Protein 9K7T (pdb70)

Secondary structure (DSSP, 8-state):
-HHHHHHHHHHHHHHT---HHHHHHHHHHHHHHHHHHHHTT-S-HHHHHHHHHHHHHHHHHHHHHTT-HHHHHHHHHHHHHHHHHHT-/-HHHHHHHHHHHHHHT---HHHHHHHHHHHHHHHHHHHHTTSS-HHHHHHHHHHHHHHHHHHHHHTT-HHHHHHHHHHHHHHHHHH-/-HHHHHHHHHHHHHHT---HHHHHHHHHHHHHHHHHHHHTTSS-HHHHHHHHHHHHHHHHHHHHHTT-HHHHHHHHHHHHHHHHHHH-

Radius of gyration: 21.61 Å; Cα contacts (8 Å, |Δi|>4): 346; chains: 3; bounding box: 35×41×69 Å

Nearest PDB structures (foldseek):
  7dgu-assembly1_A  TM=5.561E-01  e=9.919E-01  Escherichia coli 'BL21-Gold(DE3)pLysS AG'
  1hbr-assembly1_B  TM=5.261E-01  e=4.694E+00  Gallus gallus
  3w4u-assembly2_E-2  TM=4.996E-01  e=4.440E+00  Homo sapiens
  3pi8-assembly1_D  TM=5.192E-01  e=5.544E+00  Bos taurus
  7t8n-assembly1_BBB-2  TM=3.611E-01  e=9.659E+00  Escherichia coli K-12

Structure (mmCIF, N/CA/C/O backbone):
data_9K7T
#
_entry.id   9K7T
#
_cell.length_a   67.506
_cell.length_b   67.506
_cell.length_c   72.269
_cell.angle_alpha   90.00
_cell.angle_beta   90.00
_cell.angle_gamma   90.00
#
_symmetry.space_group_name_H-M   'P 4'
#
loop_
_entity.id
_entity.type
_entity.pdbx_description
1 polymer C4-Zn1-HEHE-1
2 non-polymer 'ZINC ION'
3 water water
#
loop_
_atom_site.group_PDB
_atom_site.id
_atom_site.type_symbol
_atom_site.label_atom_id
_atom_site.label_alt_id
_atom_site.label_comp_id
_atom_site.label_asym_id
_atom_site.label_entity_id
_atom_site.label_seq_id
_atom_site.pdbx_PDB_ins_code
_atom_site.Cartn_x
_atom_site.Cartn_y
_atom_site.Cartn_z
_atom_site.occupancy
_atom_site.B_iso_or_equiv
_atom_site.auth_seq_id
_atom_site.auth_comp_id
_atom_site.auth_asym_id
_atom_site.auth_atom_id
_atom_site.pdbx_PDB_model_num
ATOM 1 N N . MET A 1 25 ? 6.733 33.867 0.786 1.00 31.23 6 MET A N 1
ATOM 2 C CA . MET A 1 25 ? 7.805 33.063 0.217 1.00 29.44 6 MET A CA 1
ATOM 3 C C . MET A 1 25 ? 8.306 33.688 -1.075 1.00 27.66 6 MET A C 1
ATOM 4 O O . MET A 1 25 ? 8.114 33.148 -2.162 1.00 25.21 6 MET A O 1
ATOM 9 N N . LYS A 1 26 ? 8.980 34.828 -0.923 1.00 30.71 7 LYS A N 1
ATOM 10 C CA . LYS A 1 26 ? 9.363 35.645 -2.070 1.00 29.95 7 LYS A CA 1
ATOM 11 C C . LYS A 1 26 ? 10.274 34.881 -3.023 1.00 27.82 7 LYS A C 1
ATOM 12 O O . LYS A 1 26 ? 10.156 35.012 -4.247 1.00 28.04 7 LYS A O 1
ATOM 18 N N . ALA A 1 27 ? 11.184 34.070 -2.485 1.00 27.12 8 ALA A N 1
ATOM 19 C CA . ALA A 1 27 ? 12.130 33.376 -3.349 1.00 24.41 8 ALA A CA 1
ATOM 20 C C . ALA A 1 27 ? 11.403 32.419 -4.276 1.00 24.30 8 ALA A C 1
ATOM 21 O O . ALA A 1 27 ? 11.644 32.399 -5.488 1.00 25.74 8 ALA A O 1
ATOM 23 N N . LEU A 1 28 ? 10.508 31.614 -3.722 1.00 23.94 9 LEU A N 1
ATOM 24 C CA . LEU A 1 28 ? 9.854 30.613 -4.542 1.00 20.35 9 LEU A CA 1
ATOM 25 C C . LEU A 1 28 ? 8.905 31.261 -5.521 1.00 20.63 9 LEU A C 1
ATOM 26 O O . LEU A 1 28 ? 8.749 30.773 -6.638 1.00 23.43 9 LEU A O 1
ATOM 31 N N . GLU A 1 29 ? 8.302 32.385 -5.151 1.00 22.67 10 GLU A N 1
ATOM 32 C CA . GLU A 1 29 ? 7.410 33.046 -6.091 1.00 23.48 10 GLU A CA 1
ATOM 33 C C . GLU A 1 29 ? 8.187 33.700 -7.225 1.00 22.75 10 GLU A C 1
ATOM 34 O O . GLU A 1 29 ? 7.724 33.709 -8.371 1.00 21.34 10 GLU A O 1
ATOM 40 N N . LEU A 1 30 ? 9.379 34.233 -6.931 1.00 21.33 11 LEU A N 1
ATOM 41 C CA . LEU A 1 30 ? 10.223 34.780 -7.985 1.00 17.59 11 LEU A CA 1
ATOM 42 C C . LEU A 1 30 ? 10.713 33.682 -8.910 1.00 19.44 11 LEU A C 1
ATOM 43 O O . LEU A 1 30 ? 10.664 33.822 -10.138 1.00 21.86 11 LEU A O 1
ATOM 48 N N . ALA A 1 31 ? 11.215 32.590 -8.338 1.00 16.63 12 ALA A N 1
ATOM 49 C CA . ALA A 1 31 ? 11.572 31.456 -9.169 1.00 16.85 12 ALA A CA 1
ATOM 50 C C . ALA A 1 31 ? 10.377 31.016 -9.993 1.00 23.14 12 ALA A C 1
ATOM 51 O O . ALA A 1 31 ? 10.521 30.667 -11.167 1.00 24.65 12 ALA A O 1
ATOM 53 N N . LYS A 1 32 ? 9.182 31.056 -9.405 1.00 20.68 13 LYS A N 1
ATOM 54 C CA . LYS A 1 32 ? 7.996 30.597 -10.106 1.00 22.20 13 LYS A CA 1
ATOM 55 C C . LYS A 1 32 ? 7.713 31.484 -11.299 1.00 23.68 13 LYS A C 1
ATOM 56 O O . LYS A 1 32 ? 7.512 31.006 -12.421 1.00 22.29 13 LYS A O 1
ATOM 62 N N . GLU A 1 33 ? 7.695 32.788 -11.061 1.00 21.71 14 GLU A N 1
ATOM 63 C CA . GLU A 1 33 ? 7.469 33.745 -12.128 1.00 21.84 14 GLU A CA 1
ATOM 64 C C . GLU A 1 33 ? 8.480 33.556 -13.250 1.00 23.07 14 GLU A C 1
ATOM 65 O O . GLU A 1 33 ? 8.115 33.526 -14.430 1.00 24.08 14 GLU A O 1
ATOM 71 N N . TYR A 1 34 ? 9.750 33.374 -12.900 1.00 22.85 15 TYR A N 1
ATOM 72 C CA . TYR A 1 34 ? 10.772 33.322 -13.933 1.00 18.11 15 TYR A CA 1
ATOM 73 C C . TYR A 1 34 ? 10.736 32.010 -14.684 1.00 21.52 15 TYR A C 1
ATOM 74 O O . TYR A 1 34 ? 10.948 31.987 -15.897 1.00 24.02 15 TYR A O 1
ATOM 83 N N . ILE A 1 35 ? 10.491 30.909 -13.982 1.00 22.28 16 ILE A N 1
ATOM 84 C CA . ILE A 1 35 ? 10.298 29.624 -14.640 1.00 21.12 16 ILE A CA 1
ATOM 85 C C . ILE A 1 35 ? 9.140 29.713 -15.623 1.00 23.56 16 ILE A C 1
ATOM 86 O O . ILE A 1 35 ? 9.223 29.239 -16.765 1.00 23.81 16 ILE A O 1
ATOM 91 N N . GLU A 1 36 ? 8.035 30.318 -15.184 1.00 24.96 17 GLU A N 1
ATOM 92 C CA . GLU A 1 36 ? 6.890 30.491 -16.063 1.00 21.39 17 GLU A CA 1
ATOM 93 C C . GLU A 1 36 ? 7.297 31.249 -17.313 1.00 26.28 17 GLU A C 1
ATOM 94 O O . GLU A 1 36 ? 7.041 30.802 -18.436 1.00 27.86 17 GLU A O 1
ATOM 100 N N . LYS A 1 37 ? 7.945 32.400 -17.136 1.00 24.43 18 LYS A N 1
ATOM 101 C CA . LYS A 1 37 ? 8.357 33.197 -18.285 1.00 20.67 18 LYS A CA 1
ATOM 102 C C . LYS A 1 37 ? 9.222 32.375 -19.228 1.00 22.64 18 LYS A C 1
ATOM 103 O O . LYS A 1 37 ? 8.965 32.302 -20.433 1.00 28.77 18 LYS A O 1
ATOM 109 N N . ILE A 1 38 ? 10.227 31.707 -18.679 1.00 23.06 19 ILE A N 1
ATOM 110 C CA . ILE A 1 38 ? 11.269 31.112 -19.498 1.00 24.15 19 ILE A CA 1
ATOM 111 C C . ILE A 1 38 ? 10.741 29.914 -20.281 1.00 25.58 19 ILE A C 1
ATOM 112 O O . ILE A 1 38 ? 11.161 29.669 -21.418 1.00 28.16 19 ILE A O 1
ATOM 117 N N . LYS A 1 39 ? 9.814 29.150 -19.706 1.00 25.61 20 LYS A N 1
ATOM 118 C CA . LYS A 1 39 ? 9.361 27.957 -20.418 1.00 27.41 20 LYS A CA 1
ATOM 119 C C . LYS A 1 39 ? 8.770 28.301 -21.788 1.00 31.44 20 LYS A C 1
ATOM 120 O O . LYS A 1 39 ? 8.852 27.493 -22.719 1.00 30.33 20 LYS A O 1
ATOM 126 N N . LYS A 1 40 ? 8.226 29.511 -21.945 1.00 32.18 21 LYS A N 1
ATOM 127 C CA . LYS A 1 40 ? 7.554 29.925 -23.174 1.00 33.25 21 LYS A CA 1
ATOM 128 C C . LYS A 1 40 ? 8.507 30.197 -24.341 1.00 35.47 21 LYS A C 1
ATOM 129 O O . LYS A 1 40 ? 8.041 30.351 -25.476 1.00 36.76 21 LYS A O 1
ATOM 131 N N . LEU A 1 41 ? 9.812 30.232 -24.105 1.00 31.66 22 LEU A N 1
ATOM 132 C CA . LEU A 1 41 ? 10.743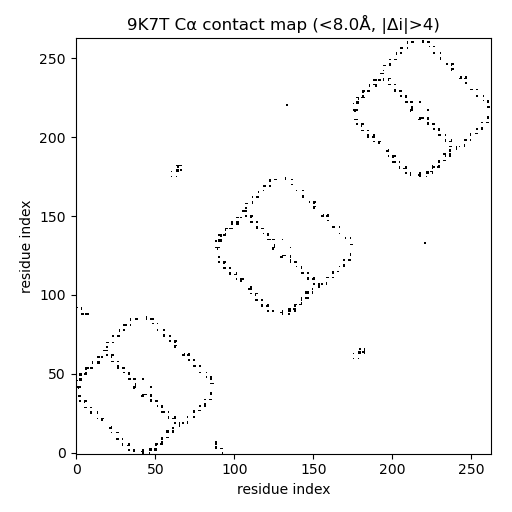 30.809 -25.060 1.00 30.72 22 LEU A CA 1
ATOM 133 C C . LEU A 1 41 ? 11.228 29.800 -26.097 1.00 32.48 22 LEU A C 1
ATOM 134 O O . LEU A 1 41 ? 11.335 28.600 -25.835 1.00 33.48 22 LEU A O 1
ATOM 139 N N . GLU A 1 42 ? 11.504 30.315 -27.296 1.00 27.69 23 GLU A N 1
ATOM 140 C CA . GLU A 1 42 ? 12.179 29.569 -28.345 1.00 26.83 23 GLU A CA 1
ATOM 141 C C . GLU A 1 42 ? 13.423 30.304 -28.818 1.00 28.78 23 GLU A C 1
ATOM 142 O O . GLU A 1 42 ? 13.996 29.935 -29.847 1.00 37.43 23 GLU A O 1
ATOM 148 N N . ASN A 1 43 ? 13.830 31.352 -28.115 1.00 26.97 24 ASN A N 1
ATOM 149 C CA . ASN A 1 43 ? 15.088 32.039 -28.354 1.00 28.50 24 ASN A CA 1
ATOM 150 C C . ASN A 1 43 ? 16.015 31.800 -27.169 1.00 28.06 24 ASN A C 1
ATOM 151 O O . ASN A 1 43 ? 15.576 31.825 -26.017 1.00 27.85 24 ASN A O 1
ATOM 156 N N . ALA A 1 44 ? 17.302 31.592 -27.457 1.00 27.68 25 ALA A N 1
ATOM 157 C CA . ALA A 1 44 ? 18.292 31.228 -26.450 1.00 24.68 25 ALA A CA 1
ATOM 158 C C . ALA A 1 44 ? 18.951 32.437 -25.783 1.00 25.37 25 ALA A C 1
ATOM 159 O O . ALA A 1 44 ? 19.226 32.402 -24.580 1.00 22.42 25 ALA A O 1
ATOM 161 N N . GLU A 1 45 ? 19.230 33.510 -26.523 1.00 29.29 26 G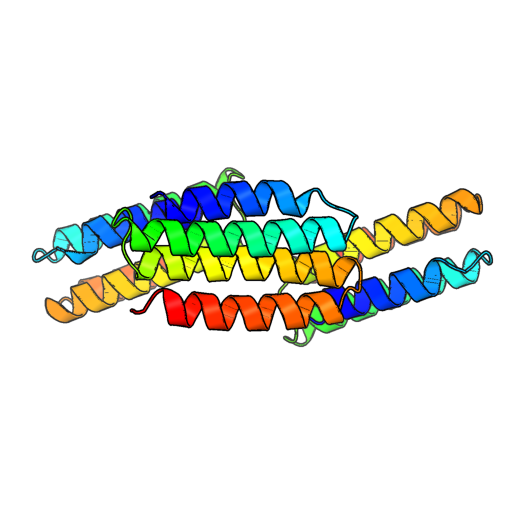LU A N 1
ATOM 162 C CA . GLU A 1 45 ? 19.727 34.718 -25.871 1.00 25.59 26 GLU A CA 1
ATOM 163 C C . GLU A 1 45 ? 18.676 35.280 -24.929 1.00 25.60 26 GLU A C 1
ATOM 164 O O . GLU A 1 45 ? 18.996 35.769 -23.840 1.00 27.59 26 GLU A O 1
ATOM 166 N N . GLU A 1 46 ? 17.407 35.166 -25.313 1.00 26.10 27 GLU A N 1
ATOM 167 C CA . GLU A 1 46 ? 16.309 35.645 -24.482 1.00 26.68 27 GLU A CA 1
ATOM 168 C C . GLU A 1 46 ? 16.199 34.833 -23.188 1.00 26.15 27 GLU A C 1
ATOM 169 O O . GLU A 1 46 ? 16.154 35.394 -22.082 1.00 25.52 27 GLU A O 1
ATOM 175 N N . ALA A 1 47 ? 16.169 33.506 -23.307 1.00 22.83 28 ALA A N 1
ATOM 176 C CA . ALA A 1 47 ? 16.063 32.667 -22.122 1.00 22.21 28 ALA A CA 1
ATOM 177 C C . ALA A 1 47 ? 17.279 32.830 -21.220 1.00 22.59 28 ALA A C 1
ATOM 178 O O . ALA A 1 47 ? 17.153 32.828 -19.990 1.00 21.09 28 ALA A O 1
ATOM 180 N N . PHE A 1 48 ? 18.467 32.979 -21.809 1.00 21.88 29 PHE A N 1
ATOM 181 C CA . PHE A 1 48 ? 19.667 33.174 -21.004 1.00 22.01 29 PHE A CA 1
ATOM 182 C C . PHE A 1 48 ? 19.602 34.490 -20.237 1.00 22.39 29 PHE A C 1
ATOM 183 O O . PHE A 1 48 ? 19.838 34.533 -19.019 1.00 23.32 29 PHE A O 1
ATOM 191 N N . LYS A 1 49 ? 19.318 35.582 -20.949 1.00 22.85 30 LYS A N 1
ATOM 192 C CA . LYS A 1 49 ? 19.105 36.876 -20.319 1.00 23.08 30 LYS A CA 1
ATOM 193 C C . LYS A 1 49 ? 18.155 36.763 -19.128 1.00 22.12 30 LYS A C 1
ATOM 194 O O . LYS A 1 49 ? 18.434 37.276 -18.038 1.00 21.14 30 LYS A O 1
ATOM 200 N N . LEU A 1 50 ? 17.031 36.064 -19.318 1.00 24.24 31 LEU A N 1
ATOM 201 C CA . LEU A 1 50 ? 16.016 35.971 -18.266 1.00 21.94 31 LEU A CA 1
ATOM 202 C C . LEU A 1 50 ? 16.482 35.121 -17.089 1.00 18.71 31 LEU A C 1
ATOM 203 O O . LEU A 1 50 ? 16.191 35.434 -15.931 1.00 18.47 31 LEU A O 1
ATOM 208 N N . ALA A 1 51 ? 17.169 34.024 -17.364 1.00 16.96 32 ALA A N 1
ATOM 209 C CA . ALA A 1 51 ? 17.671 33.197 -16.282 1.00 17.45 32 ALA A CA 1
ATOM 210 C C . ALA A 1 51 ? 18.635 33.983 -15.409 1.00 18.94 32 ALA A C 1
ATOM 211 O O . ALA A 1 51 ? 18.515 33.990 -14.177 1.00 20.91 32 ALA A O 1
ATOM 213 N N . VAL A 1 52 ? 19.601 34.654 -16.033 1.00 17.69 33 VAL A N 1
ATOM 214 C CA . VAL A 1 52 ? 20.579 35.410 -15.258 1.00 16.48 33 VAL A CA 1
ATOM 215 C C . VAL A 1 52 ? 19.893 36.530 -14.496 1.00 19.64 33 VAL A C 1
ATOM 216 O O . VAL A 1 52 ? 20.258 36.845 -13.358 1.00 22.70 33 VAL A O 1
ATOM 220 N N . GLU A 1 53 ? 18.890 37.153 -15.109 1.00 18.12 34 GLU A N 1
ATOM 221 C CA . GLU A 1 53 ? 18.156 38.197 -14.413 1.00 19.08 34 GLU A CA 1
ATOM 222 C C . GLU A 1 53 ? 17.443 37.639 -13.189 1.00 19.03 34 GLU A C 1
ATOM 223 O O . GLU A 1 53 ? 17.492 38.225 -12.104 1.00 21.42 34 GLU A O 1
ATOM 229 N N . GLY A 1 54 ? 16.776 36.502 -13.348 1.00 19.80 35 GLY A N 1
ATOM 230 C CA . GLY A 1 54 ? 16.131 35.871 -12.211 1.00 19.53 35 GLY A CA 1
ATOM 231 C C . GLY A 1 54 ? 17.108 35.538 -11.106 1.00 19.43 35 GLY A C 1
ATOM 232 O O . GLY A 1 54 ? 16.808 35.723 -9.930 1.00 21.04 35 GLY A O 1
ATOM 233 N N . LEU A 1 55 ? 18.301 35.067 -11.468 1.00 21.26 36 LEU A N 1
ATOM 234 C CA . LEU A 1 55 ? 19.305 34.763 -10.454 1.00 17.77 36 LEU A CA 1
ATOM 235 C C . LEU A 1 55 ? 19.784 36.028 -9.754 1.00 18.96 36 LEU A C 1
ATOM 236 O O . LEU A 1 55 ? 19.991 36.033 -8.533 1.00 22.09 36 LEU A O 1
ATOM 241 N N . ASP A 1 56 ? 19.982 37.105 -10.513 1.00 20.50 37 ASP A N 1
ATOM 242 C CA . ASP A 1 56 ? 20.306 38.390 -9.905 1.00 20.88 37 ASP A CA 1
ATOM 243 C C . ASP A 1 56 ? 19.247 38.781 -8.897 1.00 23.73 37 ASP A C 1
ATOM 244 O O . ASP A 1 56 ? 19.561 39.214 -7.785 1.00 27.92 37 ASP A O 1
ATOM 249 N N . LYS A 1 57 ? 17.979 38.646 -9.276 1.00 18.78 38 LYS A N 1
ATOM 250 C CA . LYS A 1 57 ? 16.921 39.108 -8.398 1.00 19.64 38 LYS A CA 1
ATOM 251 C C . LYS A 1 57 ? 16.757 38.177 -7.209 1.00 22.29 38 LYS A C 1
ATOM 252 O O . LYS A 1 57 ? 16.390 38.620 -6.117 1.00 24.41 38 LYS A O 1
ATOM 258 N N . LEU A 1 58 ? 17.076 36.899 -7.379 1.00 22.02 39 LEU A N 1
ATOM 259 C CA . LEU A 1 58 ? 17.084 35.994 -6.238 1.00 22.86 39 LEU A CA 1
ATOM 260 C C . LEU A 1 58 ? 18.139 36.413 -5.220 1.00 24.38 39 LEU A C 1
ATOM 261 O O . LEU A 1 58 ? 17.878 36.433 -4.013 1.00 21.04 39 LEU A O 1
ATOM 266 N N . SER A 1 59 ? 19.332 36.770 -5.692 1.00 27.11 40 SER A N 1
ATOM 267 C CA . SER A 1 59 ? 20.372 37.231 -4.775 1.00 25.67 40 SER A CA 1
ATOM 268 C C . SER A 1 59 ? 20.003 38.571 -4.137 1.00 26.83 40 SER A C 1
ATOM 269 O O . SER A 1 59 ? 20.219 38.788 -2.928 1.00 29.75 40 SER A O 1
ATOM 272 N N . GLU A 1 60 ? 19.444 39.483 -4.939 1.00 28.55 41 GLU A N 1
ATOM 273 C CA . GLU A 1 60 ? 18.988 40.767 -4.421 1.00 27.71 41 GLU A CA 1
ATOM 274 C C . GLU A 1 60 ? 17.959 40.571 -3.311 1.00 30.08 41 GLU A C 1
ATOM 275 O O . GLU A 1 60 ? 17.974 41.295 -2.310 1.00 33.70 41 GLU A O 1
ATOM 281 N N . LEU A 1 61 ? 17.089 39.561 -3.454 1.00 29.34 42 LEU A N 1
ATOM 282 C CA . LEU A 1 61 ? 16.083 39.248 -2.436 1.00 26.91 42 LEU A CA 1
ATOM 283 C C . LEU A 1 61 ? 16.697 39.061 -1.055 1.00 32.71 42 LEU A C 1
ATOM 284 O O . LEU A 1 61 ? 16.207 39.611 -0.062 1.00 37.12 42 LEU A O 1
ATOM 289 N N . VAL A 1 62 ? 17.749 38.250 -0.969 1.00 30.80 43 VAL A N 1
ATOM 290 C CA . VAL A 1 62 ? 18.398 38.005 0.315 1.00 36.46 43 VAL A CA 1
ATOM 291 C C . VAL A 1 62 ? 19.081 39.264 0.822 1.00 36.40 43 VAL A C 1
ATOM 292 O O . VAL A 1 62 ? 18.962 39.616 2.002 1.00 38.72 43 VAL A O 1
ATOM 296 N N . GLN A 1 63 ? 19.823 39.952 -0.051 1.00 36.92 44 GLN A N 1
ATOM 297 C CA . GLN A 1 63 ? 20.626 41.074 0.432 1.00 37.91 44 GLN A CA 1
ATOM 298 C C . GLN A 1 63 ? 19.788 42.090 1.205 1.00 39.78 44 GLN A C 1
ATOM 299 O O . GLN A 1 63 ? 20.246 42.646 2.209 1.00 43.19 44 GLN A O 1
ATOM 305 N N . GLU A 1 64 ? 18.548 42.320 0.776 1.00 39.26 45 GLU A N 1
ATOM 306 C CA . GLU A 1 64 ? 17.653 43.242 1.471 1.00 45.22 45 GLU A CA 1
ATOM 307 C C . GLU A 1 64 ? 17.059 42.651 2.748 1.00 45.52 45 GLU A C 1
ATOM 308 O O . GLU A 1 64 ? 16.382 43.374 3.491 1.00 43.88 45 GLU A O 1
ATOM 314 N N . GLY A 1 65 ? 17.304 41.369 3.020 1.00 42.62 46 GLY A N 1
ATOM 315 C CA . GLY A 1 65 ? 16.815 40.740 4.231 1.00 44.00 46 GLY A CA 1
ATOM 316 C C . GLY A 1 65 ? 15.396 40.228 4.150 1.00 45.54 46 GLY A C 1
ATOM 317 O O . GLY A 1 65 ? 14.726 40.112 5.182 1.00 48.48 46 GLY A O 1
ATOM 318 N N . GLU A 1 66 ? 14.914 39.895 2.953 1.00 40.39 47 GLU A N 1
ATOM 319 C CA . GLU A 1 66 ? 13.499 39.606 2.767 1.00 43.31 47 GLU A CA 1
ATOM 320 C C . GLU A 1 66 ? 13.210 38.137 2.475 1.00 44.05 47 GLU A C 1
ATOM 321 O O . GLU A 1 66 ? 12.099 37.803 2.052 1.00 42.09 47 GLU A O 1
ATOM 327 N N . THR A 1 67 ? 14.175 37.255 2.710 1.00 41.99 48 THR A N 1
ATOM 328 C CA . THR A 1 67 ? 13.934 35.820 2.705 1.00 37.37 48 THR A CA 1
ATOM 329 C C . THR A 1 67 ? 15.206 35.163 3.207 1.00 36.68 48 THR A C 1
ATOM 330 O O . THR A 1 67 ? 16.290 35.744 3.116 1.00 38.26 48 THR A O 1
ATOM 334 N N . GLU A 1 68 ? 15.061 33.960 3.754 1.00 36.34 49 GLU A N 1
ATOM 335 C CA . GLU A 1 68 ? 16.202 33.278 4.338 1.00 36.89 49 GLU A CA 1
ATOM 336 C C . GLU A 1 68 ? 17.043 32.619 3.245 1.00 37.09 49 GLU A C 1
ATOM 337 O O . GLU A 1 68 ? 16.563 32.333 2.148 1.00 38.03 49 GLU A O 1
ATOM 343 N N . LYS A 1 69 ? 18.317 32.374 3.564 1.00 39.08 50 LYS A N 1
ATOM 344 C CA . LYS A 1 69 ? 19.259 31.838 2.583 1.00 32.29 50 LYS A CA 1
ATOM 345 C C . LYS A 1 69 ? 18.743 30.557 1.939 1.00 33.18 50 LYS A C 1
ATOM 346 O O . LYS A 1 69 ? 18.798 30.402 0.714 1.00 37.60 50 LYS A O 1
ATOM 352 N N . GLU A 1 70 ? 18.253 29.616 2.750 1.00 36.05 51 GLU A N 1
ATOM 353 C CA . GLU A 1 70 ? 17.831 28.321 2.221 1.00 34.45 51 GLU A CA 1
ATOM 354 C C . GLU A 1 70 ? 16.781 28.485 1.126 1.00 31.73 51 GLU A C 1
ATOM 355 O O . GLU A 1 70 ? 16.812 27.768 0.112 1.00 30.38 51 GLU A O 1
ATOM 361 N N . GLU A 1 71 ? 15.877 29.461 1.287 1.00 27.74 52 GLU A N 1
ATOM 362 C CA . GLU A 1 71 ? 14.794 29.657 0.325 1.00 31.70 52 GLU A CA 1
ATOM 363 C C . GLU A 1 71 ? 15.334 30.155 -1.013 1.00 30.05 52 GLU A C 1
ATOM 364 O O . GLU A 1 71 ? 14.965 29.649 -2.085 1.00 27.82 52 GLU A O 1
ATOM 370 N N . ALA A 1 72 ? 16.219 31.149 -0.965 1.00 26.86 53 ALA A N 1
ATOM 371 C CA . ALA A 1 72 ? 16.865 31.627 -2.176 1.00 24.75 53 ALA A CA 1
ATOM 372 C C . ALA A 1 72 ? 17.647 30.520 -2.869 1.00 23.61 53 ALA A C 1
ATOM 373 O O . ALA A 1 72 ? 17.646 30.432 -4.101 1.00 27.29 53 ALA A O 1
ATOM 375 N N . LEU A 1 73 ? 18.346 29.681 -2.105 1.00 24.24 54 LEU A N 1
ATOM 376 C CA . LEU A 1 73 ? 19.106 28.615 -2.746 1.00 22.93 54 LEU A CA 1
ATOM 377 C C . LEU A 1 73 ? 18.178 27.662 -3.482 1.00 23.15 54 LEU A C 1
ATOM 378 O O . LEU A 1 73 ? 18.450 27.268 -4.625 1.00 24.85 54 LEU A O 1
ATOM 383 N N . LYS A 1 74 ? 17.063 27.296 -2.851 1.00 23.77 55 LYS A N 1
ATOM 384 C CA . LYS A 1 74 ? 16.082 26.456 -3.528 1.00 22.24 55 LYS A CA 1
ATOM 385 C C . LYS A 1 74 ? 15.625 27.092 -4.837 1.00 23.78 55 LYS A C 1
ATOM 386 O O . LYS A 1 74 ? 15.583 26.433 -5.887 1.00 24.12 55 LYS A O 1
ATOM 392 N N . GLY A 1 75 ? 15.255 28.377 -4.781 1.00 22.18 56 GLY A N 1
ATOM 393 C CA . GLY A 1 75 ? 14.789 29.053 -5.981 1.00 22.70 56 GLY A CA 1
ATOM 394 C C . GLY A 1 75 ? 15.825 29.057 -7.088 1.00 21.25 56 GLY A C 1
ATOM 395 O O . GLY A 1 75 ? 15.505 28.810 -8.255 1.00 20.76 56 GLY A O 1
ATOM 396 N N . VAL A 1 76 ? 17.080 29.342 -6.736 1.00 20.25 57 VAL A N 1
ATOM 397 C CA . VAL A 1 76 ? 18.159 29.316 -7.719 1.00 19.50 57 VAL A CA 1
ATOM 398 C C . VAL A 1 76 ? 18.245 27.950 -8.376 1.00 19.47 57 VAL A C 1
ATOM 399 O O . VAL A 1 76 ? 18.387 27.843 -9.597 1.00 20.93 57 VAL A O 1
ATOM 403 N N . LYS A 1 77 ? 18.156 26.883 -7.584 1.00 20.82 58 LYS A N 1
ATOM 404 C CA . LYS A 1 77 ? 18.316 25.556 -8.167 1.00 21.61 58 LYS A CA 1
ATOM 405 C C . LYS A 1 77 ? 17.171 25.228 -9.112 1.00 21.12 58 LYS A C 1
ATOM 406 O O . LYS A 1 77 ? 17.391 24.674 -10.192 1.00 22.66 58 LYS A O 1
ATOM 412 N N . GLU A 1 78 ? 15.945 25.572 -8.730 1.00 21.20 59 GLU A N 1
ATOM 413 C CA . GLU A 1 78 ? 14.803 25.231 -9.573 1.00 23.57 59 GLU A CA 1
ATOM 414 C C . GLU A 1 78 ? 14.814 26.045 -10.860 1.00 20.66 59 GLU A C 1
ATOM 415 O O . GLU A 1 78 ? 14.622 25.502 -11.962 1.00 23.54 59 GLU A O 1
ATOM 421 N N . LEU A 1 79 ? 15.046 27.351 -10.737 1.00 18.36 60 LEU A N 1
ATOM 422 C CA . LEU A 1 79 ? 15.156 28.197 -11.914 1.00 19.39 60 LEU A CA 1
ATOM 423 C C . LEU A 1 79 ? 16.254 27.695 -12.834 1.00 18.78 60 LEU A C 1
ATOM 424 O O . LEU A 1 79 ? 16.043 27.567 -14.042 1.00 20.47 60 LEU A O 1
ATOM 429 N N . VAL A 1 80 ? 17.429 27.395 -12.281 1.00 17.25 61 VAL A N 1
ATOM 430 C CA . VAL A 1 80 ? 18.549 26.974 -13.112 1.00 16.82 61 VAL A CA 1
ATOM 431 C C . VAL A 1 80 ? 18.220 25.672 -13.824 1.00 20.41 61 VAL A C 1
ATOM 432 O O . VAL A 1 80 ? 18.544 25.495 -15.002 1.00 21.26 61 VAL A O 1
ATOM 436 N N . LYS A 1 81 ? 17.574 24.739 -13.126 1.00 20.61 62 LYS A N 1
ATOM 437 C CA . LYS A 1 81 ? 17.182 23.488 -13.764 1.00 19.37 62 LYS A CA 1
ATOM 438 C C . LYS A 1 81 ? 16.311 23.756 -14.983 1.00 22.29 62 LYS A C 1
ATOM 439 O O . LYS A 1 81 ? 16.571 23.245 -16.083 1.00 24.60 62 LYS A O 1
ATOM 445 N N . ILE A 1 82 ? 15.287 24.589 -14.817 1.00 21.36 63 ILE A N 1
ATOM 446 C CA . ILE A 1 82 ? 14.382 24.847 -15.936 1.00 21.75 63 ILE A CA 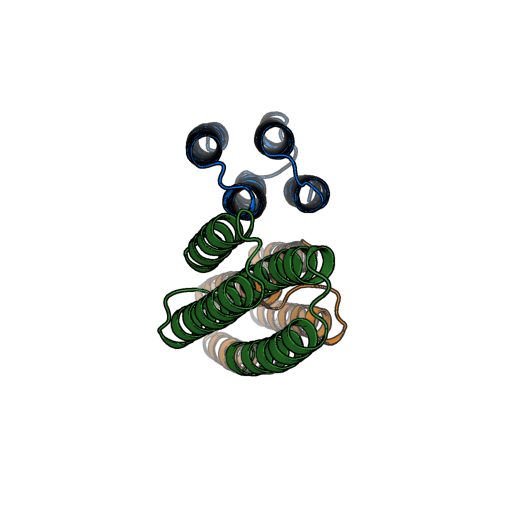1
ATOM 447 C C . ILE A 1 82 ? 15.122 25.538 -17.083 1.00 23.67 63 ILE A C 1
ATOM 448 O O . ILE A 1 82 ? 14.983 25.171 -18.260 1.00 21.76 63 ILE A O 1
ATOM 453 N N . ALA A 1 83 ? 15.918 26.551 -16.749 1.00 22.62 64 ALA A N 1
ATOM 454 C CA . ALA A 1 83 ? 16.612 27.320 -17.767 1.00 18.01 64 ALA A CA 1
ATOM 455 C C . ALA A 1 83 ? 17.560 26.442 -18.553 1.00 20.12 64 ALA A C 1
ATOM 456 O O . ALA A 1 83 ? 17.637 26.539 -19.781 1.00 22.29 64 ALA A O 1
ATOM 458 N N . VAL A 1 84 ? 18.300 25.582 -17.863 1.00 21.81 65 VAL A N 1
ATOM 459 C CA . VAL A 1 84 ? 19.249 24.731 -18.557 1.00 19.98 65 VAL A CA 1
ATOM 460 C C . VAL A 1 84 ? 18.505 23.748 -19.448 1.00 22.54 65 VAL A C 1
ATOM 461 O O . VAL A 1 84 ? 18.944 23.456 -20.565 1.00 22.93 65 VAL A O 1
ATOM 465 N N . GLU A 1 85 ? 17.340 23.266 -18.998 1.00 24.49 66 GLU A N 1
ATOM 466 C CA . GLU A 1 85 ? 16.527 22.397 -19.852 1.00 26.62 66 GLU A CA 1
ATOM 467 C C . GLU A 1 85 ? 16.144 23.097 -21.159 1.00 25.86 66 GLU A C 1
ATOM 468 O O . GLU A 1 85 ? 16.376 22.574 -22.260 1.00 24.27 66 GLU A O 1
ATOM 474 N N . VAL A 1 86 ? 15.563 24.292 -21.049 1.00 24.79 67 VAL A N 1
ATOM 475 C CA . VAL A 1 86 ? 15.188 25.055 -22.240 1.00 23.69 67 VAL A CA 1
ATOM 476 C C . VAL A 1 86 ? 16.393 25.250 -23.153 1.00 25.15 67 VAL A C 1
ATOM 477 O O . VAL A 1 86 ? 16.348 24.933 -24.349 1.00 26.36 67 VAL A O 1
ATOM 481 N N . LEU A 1 87 ? 17.500 25.745 -22.590 1.00 22.16 68 LEU A N 1
ATOM 482 C CA . LEU A 1 87 ? 18.709 25.977 -23.372 1.00 19.79 68 LEU A CA 1
ATOM 483 C C . LEU A 1 87 ? 19.167 24.720 -24.094 1.00 23.49 68 LEU A C 1
ATOM 484 O O . LEU A 1 87 ? 19.639 24.790 -25.235 1.00 27.45 68 LEU A O 1
ATOM 489 N N . LYS A 1 88 ? 19.059 23.564 -23.443 1.00 25.15 69 LYS A N 1
ATOM 490 C CA . LYS A 1 88 ? 19.447 22.327 -24.105 1.00 25.74 69 LYS A CA 1
ATOM 491 C C . LYS A 1 88 ? 18.509 22.007 -25.259 1.00 27.26 69 LYS A C 1
ATOM 492 O O . LYS A 1 88 ? 18.950 21.468 -26.281 1.00 33.60 69 LYS A O 1
ATOM 494 N N . ARG A 1 89 ? 17.225 22.346 -25.131 1.00 27.61 70 ARG A N 1
ATOM 495 C CA . ARG A 1 89 ? 16.329 22.207 -26.277 1.00 31.03 70 ARG A CA 1
ATOM 496 C C . ARG A 1 89 ? 16.855 22.974 -27.485 1.00 31.01 70 ARG A C 1
ATOM 497 O O . ARG A 1 89 ? 16.876 22.454 -28.604 1.00 29.29 70 ARG A O 1
ATOM 505 N N . LEU A 1 90 ? 17.283 24.217 -27.273 1.00 29.89 71 LEU A N 1
ATOM 506 C CA . LEU A 1 90 ? 17.766 25.086 -28.334 1.00 26.30 71 LEU A CA 1
ATOM 507 C C . LEU A 1 90 ? 19.240 24.893 -28.648 1.00 24.88 71 LEU A C 1
ATOM 508 O O . LEU A 1 90 ? 19.769 25.607 -29.503 1.00 29.86 71 LEU A O 1
ATOM 513 N N . GLY A 1 91 ? 19.915 23.960 -27.982 1.00 26.61 72 GLY A N 1
ATOM 514 C CA . GLY A 1 91 ? 21.297 23.651 -28.301 1.00 26.30 72 GLY A CA 1
ATOM 515 C C . GLY A 1 91 ? 22.313 24.692 -27.893 1.00 28.92 72 GLY A C 1
ATOM 516 O O . GLY A 1 91 ? 23.403 24.741 -28.476 1.00 31.78 72 GLY A O 1
ATOM 517 N N . ALA A 1 92 ? 22.001 25.511 -26.886 1.00 24.66 73 ALA A N 1
ATOM 518 C CA . ALA A 1 92 ? 22.820 26.672 -26.530 1.00 25.04 73 ALA A CA 1
ATOM 519 C C . ALA A 1 92 ? 23.815 26.293 -25.436 1.00 24.33 73 ALA A C 1
ATOM 520 O O . ALA A 1 92 ? 23.665 26.649 -24.270 1.00 22.79 73 ALA A O 1
ATOM 522 N N . GLU A 1 93 ? 24.877 25.589 -25.839 1.00 24.62 74 GLU A N 1
ATOM 523 C CA . GLU A 1 93 ? 25.818 25.025 -24.872 1.00 25.71 74 GLU A CA 1
ATOM 524 C C . GLU A 1 93 ? 26.634 26.108 -24.179 1.00 24.49 74 GLU A C 1
ATOM 525 O O . GLU A 1 93 ? 26.818 26.079 -22.952 1.00 24.52 74 GLU A O 1
ATOM 531 N N . GLU A 1 94 ? 27.168 27.048 -24.959 1.00 25.35 75 GLU A N 1
ATOM 532 C CA . GLU A 1 94 ? 27.932 28.154 -24.394 1.00 29.01 75 GLU A CA 1
ATOM 533 C C . GLU A 1 94 ? 27.137 28.849 -23.300 1.00 27.64 75 GLU A C 1
ATOM 534 O O . GLU A 1 94 ? 27.630 29.059 -22.182 1.00 26.61 75 GLU A O 1
ATOM 540 N N . GLU A 1 95 ? 25.880 29.176 -23.603 1.00 23.90 76 GLU A N 1
ATOM 541 C CA . GLU A 1 95 ? 25.028 29.854 -22.636 1.00 24.03 76 GLU A CA 1
ATOM 542 C C . GLU A 1 95 ? 24.796 28.982 -21.413 1.00 22.28 76 GLU A C 1
ATOM 543 O O . GLU A 1 95 ? 24.691 29.483 -20.292 1.00 21.00 76 GLU A O 1
ATOM 549 N N . ILE A 1 96 ? 24.715 27.672 -21.607 1.00 24.20 77 ILE A N 1
ATOM 550 C CA . ILE A 1 96 ? 24.494 26.777 -20.480 1.00 21.51 77 ILE A CA 1
ATOM 551 C C . ILE A 1 96 ? 25.656 26.869 -19.502 1.00 21.09 77 ILE A C 1
ATOM 552 O O . ILE A 1 96 ? 25.465 27.015 -18.288 1.00 22.77 77 ILE A O 1
ATOM 557 N N . PHE A 1 97 ? 26.882 26.789 -20.011 1.00 20.17 78 PHE A N 1
ATOM 558 C CA . PHE A 1 97 ? 28.010 26.909 -19.095 1.00 19.45 78 PHE A CA 1
ATOM 559 C C . PHE A 1 97 ? 28.040 28.286 -18.460 1.00 21.05 78 PHE A C 1
ATOM 560 O O . PHE A 1 97 ? 28.414 28.435 -17.288 1.00 20.47 78 PHE A O 1
ATOM 568 N N . ARG A 1 98 ? 27.630 29.304 -19.213 1.00 21.12 79 ARG A N 1
ATOM 569 C CA . ARG A 1 98 ? 27.682 30.651 -18.665 1.00 20.42 79 ARG A CA 1
ATOM 570 C C . ARG A 1 98 ? 26.688 30.813 -17.526 1.00 19.09 79 ARG A C 1
ATOM 571 O O . ARG A 1 98 ? 27.005 31.414 -16.493 1.00 21.36 79 ARG A O 1
ATOM 579 N N . LEU A 1 99 ? 25.496 30.243 -17.681 1.00 20.52 80 LEU A N 1
ATOM 580 C CA . LEU A 1 99 ? 24.504 30.296 -16.618 1.00 21.04 80 LEU A CA 1
ATOM 581 C C . LEU A 1 99 ? 24.928 29.466 -15.426 1.00 20.05 80 LEU A C 1
ATOM 582 O O . LEU A 1 99 ? 24.637 29.832 -14.291 1.00 19.83 80 LEU A O 1
ATOM 587 N N . ASP A 1 100 ? 25.597 28.344 -15.654 1.00 19.98 81 ASP A N 1
ATOM 588 C CA . ASP A 1 100 ? 26.040 27.554 -14.517 1.00 19.22 81 ASP A CA 1
ATOM 589 C C . ASP A 1 100 ? 27.095 28.305 -13.716 1.00 21.31 81 ASP A C 1
ATOM 590 O O . ASP A 1 100 ? 27.044 28.338 -12.481 1.00 24.24 81 ASP A O 1
ATOM 595 N N . LEU A 1 101 ? 28.056 28.916 -14.405 1.00 20.25 82 LEU A N 1
ATOM 596 C CA . LEU A 1 101 ? 29.050 29.739 -13.726 1.00 19.59 82 LEU A CA 1
ATOM 597 C C . LEU A 1 101 ? 28.393 30.847 -12.931 1.00 19.30 82 LEU A C 1
ATOM 598 O O . LEU A 1 101 ? 28.734 31.082 -11.766 1.00 21.13 82 LEU A O 1
ATOM 603 N N . HIS A 1 102 ? 27.468 31.567 -13.560 1.00 20.08 83 HIS A N 1
ATOM 604 C CA . HIS A 1 102 ? 26.766 32.617 -12.841 1.00 18.81 83 HIS A CA 1
ATOM 605 C C . HIS A 1 102 ? 25.964 32.045 -11.676 1.00 21.52 83 HIS A C 1
ATOM 606 O O . HIS A 1 102 ? 25.839 32.681 -10.630 1.00 21.62 83 HIS A O 1
ATOM 613 N N . ALA A 1 103 ? 25.407 30.848 -11.840 1.00 20.38 84 ALA A N 1
ATOM 614 C CA . ALA A 1 103 ? 24.655 30.232 -10.762 1.00 18.68 84 ALA A CA 1
ATOM 615 C C . ALA A 1 103 ? 25.562 29.945 -9.585 1.00 22.15 84 ALA A C 1
ATOM 616 O O . ALA A 1 103 ? 25.174 30.129 -8.432 1.00 20.69 84 ALA A O 1
ATOM 618 N N . HIS A 1 104 ? 26.791 29.525 -9.864 1.00 20.35 85 HIS A N 1
ATOM 619 C CA . HIS A 1 104 ? 27.723 29.221 -8.789 1.00 19.28 85 HIS A CA 1
ATOM 620 C C . HIS A 1 104 ? 28.196 30.490 -8.102 1.00 21.15 85 HIS A C 1
ATOM 621 O O . HIS A 1 104 ? 28.343 30.517 -6.875 1.00 21.51 85 HIS A O 1
ATOM 628 N N . ILE A 1 105 ? 28.411 31.560 -8.869 1.00 19.89 86 ILE A N 1
ATOM 629 C CA . ILE A 1 105 ? 28.785 32.833 -8.262 1.00 17.87 86 ILE A CA 1
ATOM 630 C C . ILE A 1 105 ? 27.639 33.390 -7.436 1.00 20.31 86 ILE A C 1
ATOM 631 O O . ILE A 1 105 ? 27.846 33.910 -6.339 1.00 22.37 86 ILE A O 1
ATOM 636 N N . ILE A 1 106 ? 26.418 33.298 -7.949 1.00 21.04 87 ILE A N 1
ATOM 637 C CA . ILE A 1 106 ? 25.240 33.732 -7.206 1.00 22.73 87 ILE A CA 1
ATOM 638 C C . ILE A 1 106 ? 25.106 32.924 -5.921 1.00 26.80 87 ILE A C 1
ATOM 639 O O . ILE A 1 106 ? 24.787 33.451 -4.843 1.00 26.37 87 ILE A O 1
ATOM 644 N N . TYR A 1 107 ? 25.356 31.626 -6.022 1.00 24.51 88 TYR A N 1
ATOM 645 C CA . TYR A 1 107 ? 25.272 30.757 -4.869 1.00 24.97 88 TYR A CA 1
ATOM 646 C C . TYR A 1 107 ? 26.265 31.194 -3.807 1.00 27.49 88 TYR A C 1
ATOM 647 O O . TYR A 1 107 ? 25.921 31.322 -2.627 1.00 31.24 88 TYR A O 1
ATOM 656 N N . LEU A 1 108 ? 27.499 31.464 -4.214 1.00 22.44 89 LEU A N 1
ATOM 657 C CA . LEU A 1 108 ? 28.462 31.999 -3.266 1.00 22.06 89 LEU A CA 1
ATOM 658 C C . LEU A 1 108 ? 27.976 33.316 -2.693 1.00 23.84 89 LEU A C 1
ATOM 659 O O . LEU A 1 108 ? 28.107 33.566 -1.492 1.00 31.35 89 LEU A O 1
ATOM 664 N N . GLU A 1 109 ? 27.417 34.172 -3.541 1.00 24.00 90 GLU A N 1
ATOM 665 C CA . GLU A 1 109 ? 26.998 35.498 -3.101 1.00 26.11 90 GLU A CA 1
ATOM 666 C C . GLU A 1 109 ? 25.963 35.411 -1.990 1.00 29.23 90 GLU A C 1
ATOM 667 O O . GLU A 1 109 ? 25.948 36.249 -1.081 1.00 27.48 90 GLU A O 1
ATOM 673 N N . ILE A 1 110 ? 25.108 34.389 -2.031 1.00 33.16 91 ILE A N 1
ATOM 674 C CA . ILE A 1 110 ? 24.023 34.305 -1.056 1.00 32.75 91 ILE A CA 1
ATOM 675 C C . ILE A 1 110 ? 24.537 33.872 0.322 1.00 33.33 91 ILE A C 1
ATOM 676 O O . ILE A 1 110 ? 24.173 34.469 1.343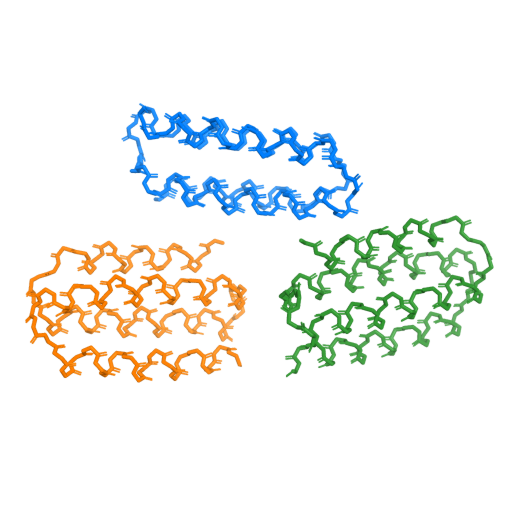 1.00 33.73 91 ILE A O 1
ATOM 681 N N . ARG A 1 111 ? 25.401 32.856 0.381 1.00 29.11 92 ARG A N 1
ATOM 682 C CA . ARG A 1 111 ? 25.943 32.385 1.650 1.00 29.31 92 ARG A CA 1
ATOM 683 C C . ARG A 1 111 ? 26.949 33.350 2.267 1.00 32.15 92 ARG A C 1
ATOM 684 O O . ARG A 1 111 ? 27.982 32.919 2.783 1.00 29.80 92 ARG A O 1
ATOM 692 N N . THR A 1 112 ? 26.627 34.644 2.253 1.00 38.40 93 THR A N 1
ATOM 693 C CA . THR A 1 112 ? 27.488 35.739 2.718 1.00 38.34 93 THR A CA 1
ATOM 694 C C . THR A 1 112 ? 28.839 35.734 1.991 1.00 40.06 93 THR A C 1
ATOM 695 O O . THR A 1 112 ? 29.399 34.707 1.602 1.00 40.05 93 THR A O 1
ATOM 700 N N . MET B 1 25 ? 5.411 25.688 -8.983 1.00 29.46 6 MET B N 1
ATOM 701 C CA . MET B 1 25 ? 6.202 25.745 -7.752 1.00 28.55 6 MET B CA 1
ATOM 702 C C . MET B 1 25 ? 5.294 25.462 -6.547 1.00 29.33 6 MET B C 1
ATOM 703 O O . MET B 1 25 ? 5.721 25.548 -5.398 1.00 28.13 6 MET B O 1
ATOM 708 N N . LYS B 1 26 ? 4.026 25.147 -6.826 1.00 30.55 7 LYS B N 1
ATOM 709 C CA . LYS B 1 26 ? 3.027 25.055 -5.763 1.00 27.53 7 LYS B CA 1
ATOM 710 C C . LYS B 1 26 ? 3.385 23.974 -4.749 1.00 27.92 7 LYS B C 1
ATOM 711 O O . LYS B 1 26 ? 3.162 24.141 -3.540 1.00 29.91 7 LYS B O 1
ATOM 713 N N . ALA B 1 27 ? 3.961 22.868 -5.213 1.00 26.42 8 ALA B N 1
ATOM 714 C CA . ALA B 1 27 ? 4.244 21.769 -4.298 1.00 26.87 8 ALA B CA 1
ATOM 715 C C . ALA B 1 27 ? 5.360 22.124 -3.325 1.00 28.96 8 ALA B C 1
ATOM 716 O O . ALA B 1 27 ? 5.274 21.802 -2.133 1.00 29.55 8 ALA B O 1
ATOM 718 N N . LEU B 1 28 ? 6.423 22.768 -3.816 1.00 29.50 9 LEU B N 1
ATOM 719 C CA . LEU B 1 28 ? 7.528 23.136 -2.940 1.00 23.38 9 LEU B CA 1
ATOM 720 C C . LEU B 1 28 ? 7.082 24.162 -1.922 1.00 24.60 9 LEU B C 1
ATOM 721 O O . LEU B 1 28 ? 7.564 24.171 -0.786 1.00 28.84 9 LEU B O 1
ATOM 726 N N . GLU B 1 29 ? 6.143 25.016 -2.303 1.00 27.07 10 GLU B N 1
ATOM 727 C CA . GLU B 1 29 ? 5.612 25.984 -1.360 1.00 2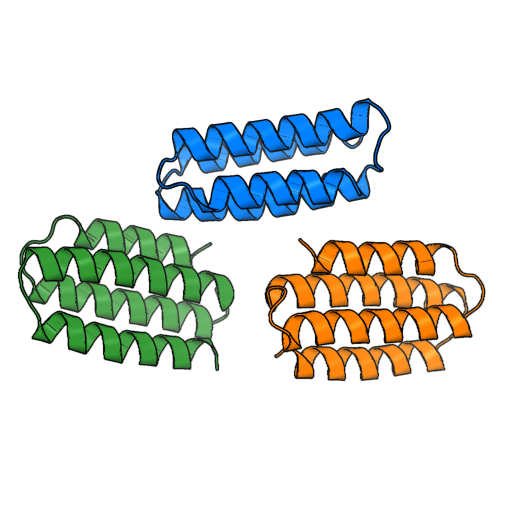5.88 10 GLU B CA 1
ATOM 728 C C . GLU B 1 29 ? 4.834 25.295 -0.250 1.00 26.07 10 GLU B C 1
ATOM 729 O O . GLU B 1 29 ? 5.005 25.625 0.932 1.00 26.44 10 GLU B O 1
ATOM 735 N N . LEU B 1 30 ? 3.990 24.320 -0.604 1.00 26.17 11 LEU B N 1
ATOM 736 C CA . LEU B 1 30 ? 3.257 23.590 0.429 1.00 24.44 11 LEU B CA 1
ATOM 737 C C . LEU B 1 30 ? 4.207 22.845 1.357 1.00 26.27 11 LEU B C 1
ATOM 738 O O . LEU B 1 30 ? 4.039 22.851 2.591 1.00 28.04 11 LEU B O 1
ATOM 743 N N . ALA B 1 31 ? 5.218 22.203 0.783 1.00 23.33 12 ALA B N 1
ATOM 744 C CA . ALA B 1 31 ? 6.174 21.488 1.611 1.00 25.44 12 ALA B CA 1
ATOM 745 C C . ALA B 1 31 ? 6.913 22.441 2.537 1.00 27.30 12 ALA B C 1
ATOM 746 O O . ALA B 1 31 ? 7.171 22.100 3.693 1.00 28.18 12 ALA B O 1
ATOM 748 N N . LYS B 1 32 ? 7.254 23.647 2.063 1.00 26.28 13 LYS B N 1
ATOM 749 C CA . LYS B 1 32 ? 7.991 24.543 2.949 1.00 28.66 13 LYS B CA 1
ATOM 750 C C . LYS B 1 32 ? 7.081 25.107 4.026 1.00 25.46 13 LYS B C 1
ATOM 751 O O . LYS B 1 32 ? 7.527 25.310 5.151 1.00 24.96 13 LYS B O 1
ATOM 757 N N . GLU B 1 33 ? 5.806 25.339 3.720 1.00 24.78 14 GLU B N 1
ATOM 758 C CA . GLU B 1 33 ? 4.867 25.694 4.780 1.00 26.34 14 GLU B CA 1
ATOM 759 C C . GLU B 1 33 ? 4.879 24.648 5.889 1.00 27.34 14 GLU B C 1
ATOM 760 O O . GLU B 1 33 ? 5.037 24.975 7.074 1.00 26.71 14 GLU B O 1
ATOM 766 N N . TYR B 1 34 ? 4.714 23.376 5.519 1.00 27.75 15 TYR B N 1
ATOM 767 C CA . TYR B 1 34 ? 4.646 22.355 6.556 1.00 23.34 15 TYR B CA 1
ATOM 768 C C . TYR B 1 34 ? 5.991 22.139 7.224 1.00 28.51 15 TYR B C 1
ATOM 769 O O . TY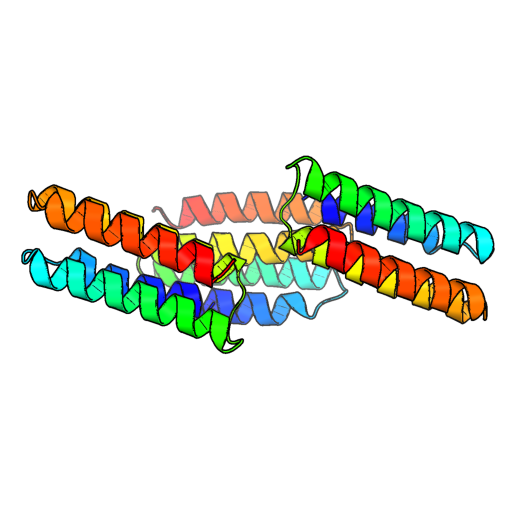R B 1 34 ? 6.036 21.828 8.416 1.00 33.17 15 TYR B O 1
ATOM 778 N N . ILE B 1 35 ? 7.090 22.326 6.493 1.00 26.30 16 ILE B N 1
ATOM 779 C CA . ILE B 1 35 ? 8.417 22.224 7.089 1.00 23.72 16 ILE B CA 1
ATOM 780 C C . ILE B 1 35 ? 8.649 23.356 8.075 1.00 24.99 16 ILE B C 1
ATOM 781 O O . ILE B 1 35 ? 9.225 23.154 9.141 1.00 27.56 16 ILE B O 1
ATOM 786 N N . GLU B 1 36 ? 8.216 24.566 7.735 1.00 25.66 17 GLU B N 1
ATOM 787 C CA . GLU B 1 36 ? 8.340 25.679 8.663 1.00 30.28 17 GLU B CA 1
ATOM 788 C C . GLU B 1 36 ? 7.535 25.410 9.923 1.00 31.74 17 GLU B C 1
ATOM 789 O O . GLU B 1 36 ? 8.045 25.550 11.040 1.00 33.71 17 GLU B O 1
ATOM 795 N N . LYS B 1 37 ? 6.272 25.005 9.757 1.00 30.26 18 LYS B N 1
ATOM 796 C CA . LYS B 1 37 ? 5.455 24.605 10.898 1.00 25.15 18 LYS B CA 1
ATOM 797 C C . LYS B 1 37 ? 6.195 23.585 11.756 1.00 26.89 18 LYS B C 1
ATOM 798 O O . LYS B 1 37 ? 6.465 23.815 12.936 1.00 32.51 18 LYS B O 1
ATOM 804 N N . ILE B 1 38 ? 6.592 22.473 11.144 1.00 27.46 19 ILE B N 1
ATOM 805 C CA . ILE B 1 38 ? 7.155 21.344 11.866 1.00 24.08 19 ILE B CA 1
ATOM 806 C C . ILE B 1 38 ? 8.489 21.690 12.520 1.00 26.18 19 ILE B C 1
ATOM 807 O O . ILE B 1 38 ? 8.807 21.179 13.602 1.00 26.34 19 ILE B O 1
ATOM 812 N N . LYS B 1 39 ? 9.283 22.566 11.904 1.00 28.58 20 LYS B N 1
ATOM 813 C CA . LYS B 1 39 ? 10.669 22.728 12.328 1.00 28.81 20 LYS B CA 1
ATOM 814 C C . LYS B 1 39 ? 10.760 23.136 13.786 1.00 30.59 20 LYS B C 1
ATOM 815 O O . LYS B 1 39 ? 11.679 22.715 14.497 1.00 33.00 20 LYS B O 1
ATOM 821 N N . LYS B 1 40 ? 9.801 23.928 14.252 1.00 27.58 21 LYS B N 1
ATOM 822 C CA . LYS B 1 40 ? 9.826 24.513 15.582 1.00 30.26 21 LYS B CA 1
ATOM 823 C C . LYS B 1 40 ? 8.991 23.726 16.583 1.00 34.16 21 LYS B C 1
ATOM 824 O O . LYS B 1 40 ? 8.366 24.319 17.470 1.00 38.05 21 LYS B O 1
ATOM 830 N N . LEU B 1 41 ? 8.954 22.405 16.471 1.00 32.02 22 LEU B N 1
ATOM 831 C CA . LEU B 1 41 ? 8.022 21.617 17.261 1.00 29.92 22 LEU B CA 1
ATOM 832 C C . LEU B 1 41 ? 8.759 20.822 18.330 1.00 30.11 22 LEU B C 1
ATOM 833 O O . LEU B 1 41 ? 9.809 20.229 18.063 1.00 27.08 22 LEU B O 1
ATOM 838 N N . GLU B 1 42 ? 8.209 20.848 19.546 1.00 30.81 23 GLU B N 1
ATOM 839 C CA . GLU B 1 42 ? 8.644 20.019 20.661 1.00 29.33 23 GLU B CA 1
ATOM 840 C C . GLU B 1 42 ? 7.704 18.871 20.953 1.00 25.91 23 GLU B C 1
ATOM 841 O O . GLU B 1 42 ? 8.129 17.873 21.532 1.00 31.17 23 GLU B O 1
ATOM 847 N N . ASN B 1 43 ? 6.441 19.006 20.579 1.00 21.14 24 ASN B N 1
ATOM 848 C CA . ASN B 1 43 ? 5.458 17.951 20.747 1.00 22.06 24 ASN B CA 1
ATOM 849 C C . ASN B 1 43 ? 5.590 16.953 19.603 1.00 24.53 24 ASN B C 1
ATOM 850 O O . ASN B 1 43 ? 5.592 17.343 18.434 1.00 24.69 24 ASN B O 1
ATOM 855 N N . ALA B 1 44 ? 5.708 15.664 19.926 1.00 24.60 25 ALA B N 1
ATOM 856 C CA . ALA B 1 44 ? 5.892 14.676 18.863 1.00 21.26 25 ALA B CA 1
ATOM 857 C C . ALA B 1 44 ? 4.584 14.366 18.134 1.00 25.42 25 ALA B C 1
ATOM 858 O O . ALA B 1 44 ? 4.567 14.235 16.900 1.00 30.26 25 ALA B O 1
ATOM 860 N N . GLU B 1 45 ? 3.486 14.251 18.880 1.00 24.92 26 GLU B N 1
ATOM 861 C CA . GLU B 1 45 ? 2.195 13.933 18.286 1.00 25.92 26 GLU B CA 1
ATOM 862 C C . GLU B 1 45 ? 1.840 14.915 17.173 1.00 25.12 26 GLU B C 1
ATOM 863 O O . GLU B 1 45 ? 1.402 14.518 16.087 1.00 28.03 26 GLU B O 1
ATOM 869 N N . GLU B 1 46 ? 2.029 16.207 17.418 1.00 23.46 27 GLU B N 1
ATOM 870 C CA . GLU B 1 46 ? 1.538 17.175 16.450 1.00 24.61 27 GLU B CA 1
ATOM 871 C C . GLU B 1 46 ? 2.498 17.358 15.287 1.00 22.08 27 GLU B C 1
ATOM 872 O O . GLU B 1 46 ? 2.061 17.652 14.171 1.00 19.88 27 GLU B O 1
ATOM 878 N N . ALA B 1 47 ? 3.795 17.174 15.513 1.00 21.25 28 ALA B N 1
ATOM 879 C CA . ALA B 1 47 ? 4.714 17.068 14.387 1.00 21.98 28 ALA B CA 1
ATOM 880 C C . ALA B 1 47 ? 4.275 15.952 13.446 1.00 25.39 28 ALA B C 1
ATOM 881 O O . ALA B 1 47 ? 4.170 16.153 12.228 1.00 26.04 28 ALA B O 1
ATOM 883 N N . PHE B 1 48 ? 3.990 14.771 14.003 1.00 21.22 29 PHE B N 1
ATOM 884 C CA . PHE B 1 48 ? 3.552 13.647 13.181 1.00 19.23 29 PHE B CA 1
ATOM 885 C C . PHE B 1 48 ? 2.265 13.975 12.434 1.00 18.83 29 PHE B C 1
ATOM 886 O O . PHE B 1 48 ? 2.133 13.697 11.235 1.00 19.97 29 PHE B O 1
ATOM 894 N N . LYS B 1 49 ? 1.293 14.540 13.135 1.00 18.78 30 LYS B N 1
ATOM 895 C CA . LYS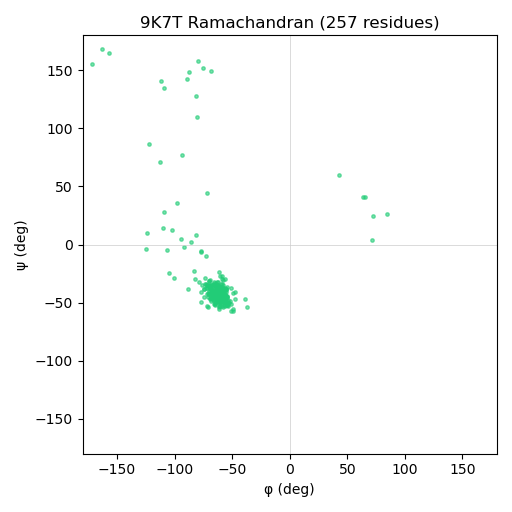 B 1 49 ? 0.032 14.862 12.491 1.00 19.80 30 LYS B CA 1
ATOM 896 C C . LYS B 1 49 ? 0.240 15.840 11.338 1.00 20.79 30 LYS B C 1
ATOM 897 O O . LYS B 1 49 ? -0.317 15.654 10.249 1.00 19.22 30 LYS B O 1
ATOM 903 N N . LEU B 1 50 ? 1.059 16.875 11.556 1.00 18.45 31 LEU B N 1
ATOM 904 C CA . LEU B 1 50 ? 1.335 17.849 10.507 1.00 19.21 31 LEU B CA 1
ATOM 905 C C . LEU B 1 50 ? 2.036 17.207 9.325 1.00 19.59 31 LEU B C 1
ATOM 906 O O . LEU B 1 50 ? 1.754 17.536 8.170 1.00 20.01 31 LEU B O 1
ATOM 911 N N . ALA B 1 51 ? 2.978 16.313 9.589 1.00 17.58 32 ALA B N 1
ATOM 912 C CA . ALA B 1 51 ? 3.679 15.686 8.484 1.00 17.70 32 ALA B CA 1
ATOM 913 C C . ALA B 1 51 ? 2.712 14.866 7.649 1.00 20.44 32 ALA B C 1
ATOM 914 O O . ALA B 1 51 ? 2.702 14.963 6.416 1.00 20.94 32 ALA B O 1
ATOM 916 N N . VAL B 1 52 ? 1.871 14.066 8.311 1.00 20.91 33 VAL B N 1
ATOM 917 C CA . VAL B 1 52 ? 0.926 13.223 7.586 1.00 16.40 33 VAL B CA 1
ATOM 918 C C . VAL B 1 52 ? -0.040 14.086 6.798 1.00 18.05 33 VAL B C 1
ATOM 919 O O . VAL B 1 52 ? -0.431 13.752 5.674 1.00 20.75 33 VAL B O 1
ATOM 923 N N . GLU B 1 53 ? -0.414 15.228 7.357 1.00 16.85 34 GLU B N 1
ATOM 924 C CA . GLU B 1 53 ? -1.369 16.082 6.673 1.00 18.96 34 GLU B CA 1
ATOM 925 C C . GLU B 1 53 ? -0.725 16.775 5.473 1.00 21.40 34 GLU B C 1
ATOM 926 O O . GLU B 1 53 ? -1.354 16.911 4.414 1.00 21.04 34 GLU B O 1
ATOM 932 N N . GLY B 1 54 ? 0.539 17.183 5.608 1.00 18.24 35 GLY B N 1
ATOM 933 C CA . GLY B 1 54 ? 1.264 17.738 4.478 1.00 18.15 35 GLY B CA 1
ATOM 934 C C . GLY B 1 54 ? 1.461 16.740 3.353 1.00 19.64 35 GLY B C 1
ATOM 935 O O . GLY B 1 54 ? 1.295 17.079 2.178 1.00 22.29 35 GLY B O 1
ATOM 936 N N . LEU B 1 55 ? 1.826 15.501 3.693 1.00 20.09 36 LEU B N 1
ATOM 937 C CA . LEU B 1 55 ? 1.868 14.427 2.699 1.00 18.58 36 LEU B CA 1
ATOM 938 C C . LEU B 1 55 ? 0.517 14.250 2.008 1.00 20.37 36 LEU B C 1
ATOM 939 O O . LEU B 1 55 ? 0.445 14.093 0.781 1.00 21.72 36 LEU B O 1
ATOM 944 N N . ASP B 1 56 ? -0.565 14.233 2.789 1.00 21.53 37 ASP B N 1
ATOM 945 C CA . ASP B 1 56 ? -1.903 14.136 2.212 1.00 22.22 37 ASP B CA 1
ATOM 946 C C . ASP B 1 56 ? -2.128 15.225 1.180 1.00 24.43 37 ASP B C 1
ATOM 947 O O . ASP B 1 56 ? -2.643 14.970 0.083 1.00 27.85 37 ASP B O 1
ATOM 952 N N . LYS B 1 57 ? -1.740 16.455 1.519 1.00 26.21 38 LYS B N 1
ATOM 953 C CA . LYS B 1 57 ? -2.020 17.590 0.644 1.00 24.85 38 LYS B CA 1
ATOM 954 C C . LYS B 1 57 ? -1.160 17.556 -0.622 1.00 24.92 38 LYS B C 1
ATOM 955 O O . LYS B 1 57 ? -1.631 17.922 -1.708 1.00 25.58 38 LYS B O 1
ATOM 961 N N . LEU B 1 58 ? 0.089 17.093 -0.516 1.00 22.17 39 LEU B N 1
ATOM 962 C CA . LEU B 1 58 ? 0.914 16.934 -1.714 1.00 23.03 39 LEU B CA 1
ATOM 963 C C . LEU B 1 58 ? 0.325 15.886 -2.659 1.00 25.83 39 LEU B C 1
ATOM 964 O O . LEU B 1 58 ? 0.269 16.086 -3.890 1.00 27.93 39 LEU B O 1
ATOM 969 N N . SER B 1 59 ? -0.141 14.765 -2.104 1.00 25.42 40 SER B N 1
ATOM 970 C CA . SER B 1 59 ? -0.757 13.770 -2.973 1.00 26.45 40 SER B CA 1
ATOM 971 C C . SER B 1 59 ? -2.037 14.306 -3.607 1.00 29.42 40 SER B C 1
ATOM 972 O O . SER B 1 59 ? -2.307 14.038 -4.784 1.00 35.27 40 SER B O 1
ATOM 975 N N . GLU B 1 60 ? -2.845 15.056 -2.851 1.00 29.08 41 GLU B N 1
ATOM 976 C CA . GLU B 1 60 ? -4.054 15.625 -3.442 1.00 30.48 41 GLU B CA 1
ATOM 977 C C . GLU B 1 60 ? -3.705 16.595 -4.570 1.00 29.76 41 GLU B C 1
ATOM 978 O O . GLU B 1 60 ? -4.407 16.654 -5.590 1.00 33.48 41 GLU B O 1
ATOM 984 N N . LEU B 1 61 ? -2.600 17.334 -4.419 1.00 29.78 42 LEU B N 1
ATOM 985 C CA . LEU B 1 61 ? -2.087 18.170 -5.504 1.00 26.73 42 LEU B CA 1
ATOM 986 C C . LEU B 1 61 ? -1.911 17.375 -6.784 1.00 29.71 42 LEU B C 1
ATOM 987 O O . LEU B 1 61 ? -2.352 17.794 -7.861 1.00 33.67 42 LEU B O 1
ATOM 992 N N . VAL B 1 62 ? -1.232 16.235 -6.693 1.00 27.20 43 VAL B N 1
ATOM 993 C CA . VAL B 1 62 ? -1.052 15.451 -7.914 1.00 27.08 43 VAL B CA 1
ATOM 994 C C . VAL B 1 62 ? -2.387 14.889 -8.414 1.00 29.83 43 VAL B C 1
ATOM 995 O O . VAL B 1 62 ? -2.666 14.914 -9.618 1.00 32.42 43 VAL B O 1
ATOM 999 N N . GLN B 1 63 ? -3.235 14.378 -7.515 1.00 30.26 44 GLN B N 1
ATOM 1000 C CA . GLN B 1 63 ? -4.504 13.799 -7.966 1.00 29.02 44 GLN B CA 1
ATOM 1001 C C . GLN B 1 63 ? -5.362 14.799 -8.716 1.00 32.42 44 GLN B C 1
ATOM 1002 O O . GLN B 1 63 ? -6.170 14.407 -9.566 1.00 34.38 44 GLN B O 1
ATOM 1008 N N . GLU B 1 64 ? -5.247 16.080 -8.391 1.00 29.93 45 GLU B N 1
ATOM 1009 C CA . GLU B 1 64 ? -6.114 17.073 -8.997 1.00 32.43 45 GLU B CA 1
ATOM 1010 C C . GLU B 1 64 ? -5.436 17.863 -10.095 1.00 33.16 45 GLU B C 1
ATOM 1011 O O . GLU B 1 64 ? -5.977 18.883 -10.526 1.00 37.60 45 GLU B O 1
ATOM 1017 N N . GLY B 1 65 ? -4.272 17.421 -10.555 1.00 33.26 46 GLY B N 1
ATOM 1018 C CA . GLY B 1 65 ? -3.621 18.056 -11.690 1.00 32.15 46 GLY B CA 1
ATOM 1019 C C . GLY B 1 65 ? -3.206 19.491 -11.458 1.00 34.76 46 GLY B C 1
ATOM 1020 O O . GLY B 1 65 ? -3.368 20.333 -12.350 1.00 34.82 46 GLY B O 1
ATOM 1021 N N . GLU B 1 66 ? -2.679 19.798 -10.274 1.00 35.33 47 GLU B N 1
ATOM 1022 C CA . GLU B 1 66 ? -2.205 21.139 -9.983 1.00 34.94 47 GLU B CA 1
ATOM 1023 C C . GLU B 1 66 ? -0.688 21.224 -9.951 1.00 31.80 47 GLU B C 1
ATOM 1024 O O . GLU B 1 66 ? -0.149 22.325 -9.817 1.00 34.31 47 GLU B O 1
ATOM 1030 N N . THR B 1 67 ? 0.018 20.106 -10.091 1.00 31.59 48 THR B N 1
ATOM 1031 C CA . THR B 1 67 ? 1.473 20.161 -10.116 1.00 32.20 48 THR B CA 1
ATOM 1032 C C . THR B 1 67 ? 2.022 18.864 -10.696 1.00 32.79 48 THR B C 1
ATOM 1033 O O . THR B 1 67 ? 1.300 17.878 -10.868 1.00 32.21 48 THR B O 1
ATOM 1037 N N . GLU B 1 68 ? 3.320 18.886 -10.993 1.00 34.97 49 GLU B N 1
ATOM 1038 C CA . GLU B 1 68 ? 4.005 17.744 -11.587 1.00 38.03 49 GLU B CA 1
ATOM 1039 C C . GLU B 1 68 ? 4.249 16.639 -10.563 1.00 35.46 49 GLU B C 1
ATOM 1040 O O . GLU B 1 68 ? 4.441 16.890 -9.371 1.00 35.67 49 GLU B O 1
ATOM 1046 N N . LYS B 1 69 ? 4.301 15.403 -11.058 1.00 35.39 50 LYS B N 1
ATOM 1047 C CA . LYS B 1 69 ? 4.714 14.288 -10.216 1.00 35.37 50 LYS B CA 1
ATOM 1048 C C . LYS B 1 69 ? 6.137 14.479 -9.688 1.00 36.33 50 LYS B C 1
ATOM 1049 O O . LYS B 1 69 ? 6.431 14.114 -8.544 1.00 38.59 50 LYS B O 1
ATOM 1055 N N . GLU B 1 70 ? 7.034 15.057 -10.493 1.00 37.48 51 GLU B N 1
ATOM 1056 C CA . GLU B 1 70 ? 8.416 15.225 -10.043 1.00 37.04 51 GLU B CA 1
ATOM 1057 C C . GLU B 1 70 ? 8.502 16.244 -8.911 1.00 36.12 51 GLU B C 1
ATOM 1058 O O . GLU B 1 70 ? 9.135 15.986 -7.878 1.00 39.90 51 GLU B O 1
ATOM 1064 N N . GLU B 1 71 ? 7.875 17.412 -9.088 1.00 34.41 52 GLU B N 1
ATOM 1065 C CA . GLU B 1 71 ? 7.903 18.429 -8.039 1.00 36.02 52 GLU B CA 1
ATOM 1066 C C . GLU B 1 71 ? 7.257 17.911 -6.755 1.00 35.21 52 GLU B C 1
ATOM 1067 O O . GLU B 1 71 ? 7.754 18.163 -5.647 1.00 34.57 52 GLU B O 1
ATOM 1073 N N . ALA B 1 72 ? 6.167 17.150 -6.890 1.00 37.50 53 ALA B N 1
ATOM 1074 C CA . ALA B 1 72 ? 5.488 16.587 -5.726 1.00 33.21 53 ALA B CA 1
ATOM 1075 C C . ALA B 1 72 ? 6.371 15.591 -4.985 1.00 32.27 53 ALA B C 1
ATOM 1076 O O . ALA B 1 72 ? 6.438 15.616 -3.751 1.00 35.17 53 ALA B O 1
ATOM 1078 N N . LEU B 1 73 ? 7.019 14.673 -5.712 1.00 30.76 54 LEU B N 1
ATOM 1079 C CA . LEU B 1 73 ? 7.940 13.746 -5.054 1.00 32.20 54 LEU B CA 1
ATOM 1080 C C . LEU B 1 73 ? 9.054 14.500 -4.335 1.00 32.20 54 LEU B C 1
ATOM 1081 O O . LEU B 1 73 ? 9.430 14.146 -3.209 1.00 31.16 54 LEU B O 1
ATOM 1086 N N . LYS B 1 74 ? 9.588 15.548 -4.971 1.00 33.36 55 LYS B N 1
ATOM 1087 C CA . LYS B 1 74 ? 10.620 16.364 -4.335 1.00 33.19 55 LYS B CA 1
ATOM 1088 C C . LYS B 1 74 ? 10.136 16.891 -2.985 1.00 32.48 55 LYS B C 1
ATOM 1089 O O . LYS B 1 74 ? 10.820 16.756 -1.954 1.00 32.06 55 LYS B O 1
ATOM 1095 N N . GLY B 1 75 ? 8.933 17.470 -2.976 1.00 33.41 56 GLY B N 1
ATOM 1096 C CA . GLY B 1 75 ? 8.402 18.037 -1.745 1.00 32.96 56 GLY B CA 1
ATOM 1097 C C . GLY B 1 75 ? 8.161 16.997 -0.667 1.00 29.12 56 GLY B C 1
ATOM 1098 O O . GLY B 1 75 ? 8.468 17.220 0.507 1.00 28.00 56 GLY B O 1
ATOM 1099 N N . VAL B 1 76 ? 7.592 15.855 -1.047 1.00 29.32 57 VAL B N 1
ATOM 1100 C CA . VAL B 1 76 ? 7.351 14.795 -0.076 1.00 22.93 57 VAL B CA 1
ATOM 1101 C C . VAL B 1 76 ? 8.658 14.370 0.566 1.00 26.62 57 VAL B C 1
ATOM 1102 O O . VAL B 1 76 ? 8.732 14.154 1.782 1.00 28.56 57 VAL B O 1
ATOM 1106 N N . LYS B 1 77 ? 9.718 14.272 -0.233 1.00 30.13 58 LYS B N 1
ATOM 1107 C CA . LYS B 1 77 ? 10.982 13.818 0.322 1.00 27.59 58 LYS B CA 1
ATOM 1108 C C . LYS B 1 77 ? 11.555 14.831 1.302 1.00 26.00 58 LYS B C 1
ATOM 1109 O O . LYS B 1 77 ? 12.021 14.449 2.379 1.00 25.85 58 LYS B O 1
ATOM 1115 N N . GLU B 1 78 ? 11.517 16.125 0.975 1.00 24.29 59 GLU B N 1
ATOM 1116 C CA . GLU B 1 78 ? 12.073 17.075 1.940 1.00 25.77 59 GLU B CA 1
ATOM 1117 C C . GLU B 1 78 ? 11.216 17.165 3.197 1.00 26.06 59 GLU B C 1
ATOM 1118 O O . GLU B 1 78 ? 11.748 17.289 4.308 1.00 26.04 59 GLU B O 1
ATOM 1124 N N . LEU B 1 79 ? 9.892 17.104 3.051 1.00 26.50 60 LEU B N 1
ATOM 1125 C CA . LEU B 1 79 ? 9.033 17.170 4.226 1.00 22.15 60 LEU B CA 1
ATOM 1126 C C . LEU B 1 79 ? 9.274 15.982 5.135 1.00 25.28 60 LEU B C 1
ATOM 1127 O O . LEU B 1 79 ? 9.375 16.137 6.357 1.00 27.92 60 LEU B O 1
ATOM 1132 N N . VAL B 1 80 ? 9.366 14.788 4.557 1.00 21.58 61 VAL B N 1
ATOM 1133 C CA . VAL B 1 80 ? 9.665 13.615 5.356 1.00 19.47 61 VAL B CA 1
ATOM 1134 C C . VAL B 1 80 ? 11.030 13.756 6.005 1.00 22.25 61 VAL B C 1
ATOM 1135 O O . VAL B 1 80 ? 11.210 13.396 7.166 1.00 24.37 61 VAL B O 1
ATOM 1139 N N . LYS B 1 81 ? 12.017 14.265 5.270 1.00 24.84 62 LYS B N 1
ATOM 1140 C CA . LYS B 1 81 ? 13.347 14.427 5.848 1.00 22.64 62 LYS B CA 1
ATOM 1141 C C . LYS B 1 81 ? 13.277 15.283 7.093 1.00 23.75 62 LYS B C 1
ATOM 1142 O O . LYS B 1 81 ? 13.793 14.919 8.157 1.00 26.51 62 LYS B O 1
ATOM 1148 N N . ILE B 1 82 ? 12.614 16.425 6.975 1.00 24.39 63 ILE B N 1
ATOM 1149 C CA . ILE B 1 82 ? 12.503 17.341 8.096 1.00 23.02 63 ILE B CA 1
ATOM 1150 C C . ILE B 1 82 ? 11.783 16.669 9.252 1.00 25.57 63 ILE B C 1
ATOM 1151 O O . ILE B 1 82 ? 12.296 16.621 10.377 1.00 28.39 63 ILE B O 1
ATOM 1156 N N . ALA B 1 83 ? 10.589 16.134 8.985 1.00 24.29 64 ALA B N 1
ATOM 1157 C CA . ALA B 1 83 ? 9.804 15.504 10.036 1.00 22.16 64 ALA B CA 1
ATOM 1158 C C . ALA B 1 83 ? 10.567 14.373 10.700 1.00 24.17 64 ALA B C 1
ATOM 1159 O O . ALA B 1 83 ? 10.439 14.169 11.906 1.00 27.97 64 ALA B O 1
ATOM 1161 N N . VAL B 1 84 ? 11.385 13.643 9.953 1.00 24.40 65 VAL B N 1
ATOM 1162 C CA . VAL B 1 84 ? 12.048 12.502 10.561 1.00 23.37 65 VAL B CA 1
ATOM 1163 C C . VAL B 1 84 ? 13.229 12.964 11.398 1.00 25.73 65 VAL B C 1
ATOM 1164 O O . VAL B 1 84 ? 13.514 12.388 12.451 1.00 26.93 65 VAL B O 1
ATOM 1168 N N . GLU B 1 85 ? 13.892 14.045 10.998 1.00 26.39 66 GLU B N 1
ATOM 1169 C CA . GLU B 1 85 ? 14.879 14.642 11.890 1.00 28.19 66 GLU B CA 1
ATOM 1170 C C . GLU B 1 85 ? 14.220 15.104 13.188 1.00 28.98 66 GLU B C 1
ATOM 1171 O O . GLU B 1 85 ? 14.687 14.790 14.295 1.00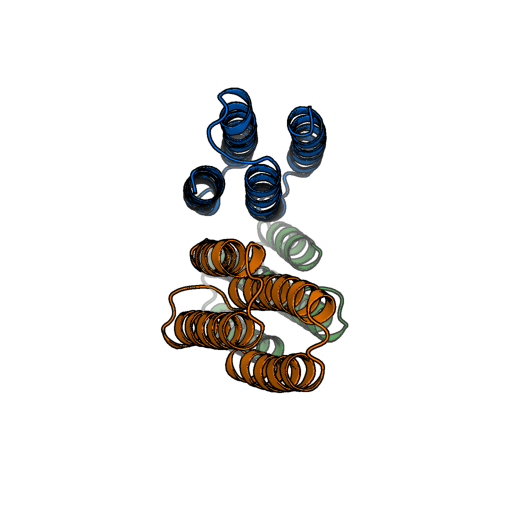 34.15 66 GLU B O 1
ATOM 1177 N N . VAL B 1 86 ? 13.106 15.827 13.068 1.00 26.04 67 VAL B N 1
ATOM 1178 C CA . VAL B 1 86 ? 12.438 16.374 14.247 1.00 26.40 67 VAL B CA 1
ATOM 1179 C C . VAL B 1 86 ? 12.033 15.253 15.189 1.00 27.24 67 VAL B C 1
ATOM 1180 O O . VAL B 1 86 ? 12.317 15.295 16.390 1.00 29.82 67 VAL B O 1
ATOM 1184 N N . LEU B 1 87 ? 11.366 14.229 14.654 1.00 25.98 68 LEU B N 1
ATOM 1185 C CA . LEU B 1 87 ? 10.938 13.115 15.488 1.00 22.95 68 LEU B CA 1
ATOM 1186 C C . LEU B 1 87 ? 12.127 12.379 16.077 1.00 27.12 68 LEU B C 1
ATOM 1187 O O . LEU B 1 87 ? 12.034 11.858 17.194 1.00 31.30 68 LEU B O 1
ATOM 1192 N N . LYS B 1 88 ? 13.252 12.323 15.361 1.00 26.54 69 LYS B N 1
ATOM 1193 C CA . LYS B 1 88 ? 14.462 11.811 15.986 1.00 30.42 69 LYS B CA 1
ATOM 1194 C C . LYS B 1 88 ? 14.751 12.574 17.272 1.00 31.28 69 LYS B C 1
ATOM 1195 O O . LYS B 1 88 ? 14.921 11.975 18.340 1.00 33.25 69 LYS B O 1
ATOM 1201 N N . ARG B 1 89 ? 14.756 13.907 17.195 1.00 31.04 70 ARG B N 1
ATOM 1202 C CA . ARG B 1 89 ? 15.040 14.707 18.387 1.00 30.54 70 ARG B CA 1
ATOM 1203 C C . ARG B 1 89 ? 14.188 14.298 19.578 1.00 27.30 70 ARG B C 1
ATOM 1204 O O . ARG B 1 89 ? 14.653 14.315 20.722 1.00 31.83 70 ARG B O 1
ATOM 1212 N N . LEU B 1 90 ? 12.935 13.951 19.338 1.00 22.10 71 LEU B N 1
ATOM 1213 C CA . LEU B 1 90 ? 11.993 13.707 20.413 1.00 25.07 71 LEU B CA 1
ATOM 1214 C C . LEU B 1 90 ? 11.902 12.238 20.802 1.00 26.11 71 LEU B C 1
ATOM 1215 O O . LEU B 1 90 ? 11.072 11.879 21.642 1.00 24.75 71 LEU B O 1
ATOM 1220 N N . GLY B 1 91 ? 12.731 11.386 20.212 1.00 27.36 72 GLY B N 1
ATOM 1221 C CA . GLY B 1 91 ? 12.732 9.974 20.567 1.00 30.92 72 GLY B CA 1
ATOM 1222 C C . GLY B 1 91 ? 11.461 9.227 20.225 1.00 32.82 72 GLY B C 1
ATOM 1223 O O . GLY B 1 91 ? 11.022 8.371 21.007 1.00 34.56 72 GLY B O 1
ATOM 1224 N N . ALA B 1 92 ? 10.880 9.500 19.058 1.00 32.27 73 ALA B N 1
ATOM 1225 C CA . ALA B 1 92 ? 9.539 9.035 18.701 1.00 29.25 73 ALA B CA 1
ATOM 1226 C C . ALA B 1 92 ? 9.602 8.014 17.563 1.00 31.13 73 ALA B C 1
ATOM 1227 O O . ALA B 1 92 ? 9.177 8.277 16.431 1.00 25.91 73 ALA B O 1
ATOM 1229 N N . GLU B 1 93 ? 10.100 6.816 17.890 1.00 27.04 74 GLU B N 1
ATOM 1230 C CA . GLU B 1 93 ? 10.293 5.766 16.893 1.00 26.62 74 GLU B CA 1
ATOM 1231 C C . GLU B 1 93 ? 8.979 5.350 16.256 1.00 27.64 74 GLU B C 1
ATOM 1232 O O . GLU B 1 93 ? 8.854 5.298 15.025 1.00 27.96 74 GLU B O 1
ATOM 1238 N N . GLU B 1 94 ? 8.024 4.949 17.095 1.00 27.00 75 GLU B N 1
ATOM 1239 C CA . GLU B 1 94 ? 6.676 4.630 16.652 1.00 25.07 75 GLU B CA 1
ATOM 1240 C C . GLU B 1 94 ? 6.248 5.580 15.549 1.00 25.72 75 GLU B C 1
ATOM 1241 O O . GLU B 1 94 ? 5.908 5.161 14.437 1.00 27.78 75 GLU B O 1
ATOM 1247 N N . GLU B 1 95 ? 6.351 6.880 15.834 1.00 25.58 76 GLU B N 1
ATOM 1248 C CA . GLU B 1 95 ? 5.900 7.906 14.905 1.00 23.71 76 GLU B CA 1
ATOM 1249 C C . GLU B 1 95 ? 6.732 7.914 13.631 1.00 23.30 76 GLU B C 1
ATOM 1250 O O . GLU B 1 95 ? 6.186 8.057 12.533 1.00 21.94 76 GLU B O 1
ATOM 1256 N N . ILE B 1 96 ? 8.053 7.781 13.756 1.00 25.53 77 ILE B N 1
ATOM 1257 C CA . ILE B 1 96 ? 8.913 7.781 12.575 1.00 25.14 77 ILE B CA 1
ATOM 1258 C C . ILE B 1 96 ? 8.498 6.673 11.623 1.00 24.72 77 ILE B C 1
ATOM 1259 O O . ILE B 1 96 ? 8.240 6.910 10.438 1.00 22.94 77 ILE B O 1
ATOM 1264 N N . PHE B 1 97 ? 8.425 5.446 12.129 1.00 22.25 78 PHE B N 1
ATOM 1265 C CA . PHE B 1 97 ? 8.065 4.338 11.262 1.00 21.15 78 PHE B CA 1
ATOM 1266 C C . PHE B 1 97 ? 6.686 4.533 10.660 1.00 20.48 78 PHE B C 1
ATOM 1267 O O . PHE B 1 97 ? 6.462 4.207 9.493 1.00 23.50 78 PHE B O 1
ATOM 1275 N N . ARG B 1 98 ? 5.736 5.032 11.444 1.00 23.05 79 ARG B N 1
ATOM 1276 C CA . ARG B 1 98 ? 4.399 5.241 10.901 1.00 21.28 79 ARG B CA 1
ATOM 1277 C C . ARG B 1 98 ? 4.427 6.249 9.768 1.00 19.54 79 ARG B C 1
ATOM 1278 O O . ARG B 1 98 ? 3.826 6.033 8.710 1.00 22.81 79 ARG B O 1
ATOM 1286 N N . LEU B 1 99 ? 5.118 7.363 9.974 1.00 18.64 80 LEU B N 1
ATOM 1287 C CA . LEU B 1 99 ? 5.264 8.336 8.903 1.00 22.33 80 LEU B CA 1
ATOM 1288 C C . LEU B 1 99 ? 5.929 7.709 7.699 1.00 21.38 80 LEU B C 1
ATOM 1289 O O . LEU B 1 99 ? 5.595 8.029 6.565 1.00 22.24 80 LEU B O 1
ATOM 1294 N N . ASP B 1 100 ? 6.877 6.817 7.936 1.00 22.56 81 ASP B N 1
ATOM 1295 C CA . ASP B 1 100 ? 7.611 6.180 6.858 1.00 21.06 81 ASP B CA 1
ATOM 1296 C C . ASP B 1 100 ? 6.693 5.297 6.021 1.00 23.01 81 ASP B C 1
ATOM 1297 O O . ASP B 1 100 ? 6.695 5.353 4.785 1.00 27.64 81 ASP B O 1
ATOM 1302 N N . LEU B 1 101 ? 5.907 4.467 6.688 1.00 20.18 82 LEU B N 1
ATOM 1303 C CA . LEU B 1 101 ? 4.911 3.654 6.005 1.00 20.11 82 LEU B CA 1
ATOM 1304 C C . LEU B 1 101 ? 3.955 4.530 5.215 1.00 23.85 82 LEU B C 1
ATOM 1305 O O . LEU B 1 101 ? 3.619 4.244 4.055 1.00 24.94 82 LEU B O 1
ATOM 1310 N N . HIS B 1 102 ? 3.495 5.603 5.846 1.00 19.61 83 HIS B N 1
ATOM 1311 C CA . HIS B 1 102 ? 2.569 6.506 5.196 1.00 19.61 83 HIS B CA 1
ATOM 1312 C C . HIS B 1 102 ? 3.218 7.174 3.993 1.00 23.60 83 HIS B C 1
ATOM 1313 O O . HIS B 1 102 ? 2.587 7.347 2.943 1.00 24.24 83 HIS B O 1
ATOM 1320 N N . ALA B 1 103 ? 4.482 7.555 4.128 1.00 20.85 84 ALA B N 1
ATOM 1321 C CA . ALA B 1 103 ? 5.186 8.195 3.034 1.00 21.24 84 ALA B CA 1
ATOM 1322 C C . ALA B 1 103 ? 5.292 7.250 1.857 1.00 25.30 84 ALA B C 1
ATOM 1323 O O . ALA B 1 103 ? 5.121 7.658 0.708 1.00 25.41 84 ALA B O 1
ATOM 1325 N N . HIS B 1 104 ? 5.585 5.981 2.124 1.00 26.33 85 HIS B N 1
ATOM 1326 C CA . HIS B 1 104 ? 5.665 5.032 1.025 1.00 25.10 85 HIS B CA 1
ATOM 1327 C C . HIS B 1 104 ? 4.325 4.897 0.334 1.00 24.27 85 HIS B C 1
ATOM 1328 O O . HIS B 1 104 ? 4.248 4.892 -0.904 1.00 28.15 85 HIS B O 1
ATOM 1335 N N . ILE B 1 105 ? 3.255 4.786 1.114 1.00 22.92 86 ILE B N 1
ATOM 1336 C CA . ILE B 1 105 ? 1.932 4.743 0.508 1.00 22.78 86 ILE B CA 1
ATOM 1337 C C . ILE B 1 105 ? 1.714 5.966 -0.375 1.00 25.26 86 ILE B C 1
ATOM 1338 O O . ILE B 1 105 ? 1.186 5.862 -1.488 1.00 25.50 86 ILE B O 1
ATOM 1343 N N . ILE B 1 106 ? 2.153 7.136 0.091 1.00 26.53 87 ILE B N 1
ATOM 1344 C CA . ILE B 1 106 ? 1.931 8.369 -0.657 1.00 23.20 87 ILE B CA 1
ATOM 1345 C C . ILE B 1 106 ? 2.731 8.365 -1.960 1.00 28.17 87 ILE B C 1
ATOM 1346 O O . ILE B 1 106 ? 2.214 8.747 -3.022 1.00 30.17 87 ILE B O 1
ATOM 1351 N N . TYR B 1 107 ? 3.999 7.937 -1.898 1.00 25.35 88 TYR B N 1
ATOM 1352 C CA . TYR B 1 107 ? 4.812 7.756 -3.099 1.00 25.38 88 TYR B CA 1
ATOM 1353 C C . TYR B 1 107 ? 4.053 6.942 -4.131 1.00 26.48 88 TYR B C 1
ATOM 1354 O O . TYR B 1 107 ? 3.879 7.366 -5.280 1.00 28.12 88 TYR B O 1
ATOM 1363 N N . LEU B 1 108 ? 3.605 5.753 -3.727 1.00 25.20 89 LEU B N 1
ATOM 1364 C CA . LEU B 1 108 ? 2.802 4.924 -4.618 1.00 24.31 89 LEU B CA 1
ATOM 1365 C C . LEU B 1 108 ? 1.672 5.734 -5.225 1.00 25.83 89 LEU B C 1
ATOM 1366 O O . LEU B 1 108 ? 1.558 5.863 -6.450 1.00 28.25 89 LEU B O 1
ATOM 1371 N N . GLU B 1 109 ? 0.842 6.310 -4.360 1.00 23.75 90 GLU B N 1
ATOM 1372 C CA . GLU B 1 109 ? -0.326 7.046 -4.814 1.00 27.60 90 GLU B CA 1
ATOM 1373 C C . GLU B 1 109 ? 0.023 8.006 -5.934 1.00 29.32 90 GLU B C 1
ATOM 1374 O O . GLU B 1 109 ? -0.721 8.134 -6.913 1.00 33.42 90 GLU B O 1
ATOM 1380 N N . ILE B 1 110 ? 1.163 8.680 -5.815 1.00 28.67 91 ILE B N 1
ATOM 1381 C CA . ILE B 1 110 ? 1.576 9.607 -6.862 1.00 33.31 91 ILE B CA 1
ATOM 1382 C C . ILE B 1 110 ? 2.007 8.843 -8.108 1.00 31.86 91 ILE B C 1
ATOM 1383 O O . ILE B 1 110 ? 1.494 9.081 -9.209 1.00 33.85 91 ILE B O 1
ATOM 1388 N N . ARG B 1 111 ? 2.933 7.902 -7.947 1.00 30.51 92 ARG B N 1
ATOM 1389 C CA . ARG B 1 111 ? 3.335 6.985 -9.008 1.00 30.15 92 ARG B CA 1
ATOM 1390 C C . ARG B 1 111 ? 2.204 6.053 -9.438 1.00 30.68 92 ARG B C 1
ATOM 1391 O O . ARG B 1 111 ? 1.093 6.497 -9.739 1.00 29.51 92 ARG B O 1
ATOM 1399 N N . MET C 1 25 ? 21.503 15.621 -18.747 1.00 40.98 6 MET C N 1
ATOM 1400 C CA . MET C 1 25 ? 20.253 15.913 -19.441 1.00 36.86 6 MET C CA 1
ATOM 1401 C C . MET C 1 25 ? 20.275 15.269 -20.812 1.00 31.55 6 MET C C 1
ATOM 1402 O O . MET C 1 25 ? 20.114 15.917 -21.843 1.00 27.62 6 MET C O 1
ATOM 1407 N N . LYS C 1 26 ? 20.475 13.957 -20.787 1.00 31.84 7 LYS C N 1
ATOM 1408 C CA . LYS C 1 26 ? 20.736 13.225 -22.013 1.00 33.65 7 LYS C CA 1
ATOM 1409 C C . LYS C 1 26 ? 19.511 13.152 -22.909 1.00 29.96 7 LYS C C 1
ATOM 1410 O O . LYS C 1 26 ? 19.657 13.100 -24.131 1.00 34.15 7 LYS C O 1
ATOM 1416 N N . ALA C 1 27 ? 18.307 13.143 -22.338 1.00 26.30 8 ALA C N 1
ATOM 1417 C CA . ALA C 1 27 ? 17.113 13.031 -23.169 1.00 27.24 8 ALA C CA 1
ATOM 1418 C C . ALA C 1 27 ? 16.997 14.219 -24.112 1.00 28.58 8 ALA C C 1
ATOM 1419 O O . ALA C 1 27 ? 16.744 14.057 -25.309 1.00 29.52 8 ALA C O 1
ATOM 1421 N N . LEU C 1 28 ? 17.208 15.425 -23.590 1.00 30.63 9 LEU C N 1
ATOM 1422 C CA . LEU C 1 28 ? 17.138 16.621 -24.420 1.00 29.82 9 LEU C CA 1
ATOM 1423 C C . LEU C 1 28 ? 18.331 16.732 -25.351 1.00 27.56 9 LEU C C 1
ATOM 1424 O O . LEU C 1 28 ? 18.198 17.244 -26.463 1.00 28.75 9 LEU C O 1
ATOM 1429 N N . GLU C 1 29 ? 19.500 16.281 -24.913 1.00 26.36 10 GLU C N 1
ATOM 1430 C CA . GLU C 1 29 ? 20.631 16.216 -25.823 1.00 29.87 10 GLU C CA 1
ATOM 1431 C C . GLU C 1 29 ? 20.279 15.378 -27.032 1.00 26.00 10 GLU C C 1
ATOM 1432 O O . GLU C 1 29 ? 20.443 15.808 -28.172 1.00 27.89 10 GLU C O 1
ATOM 1438 N N . LEU C 1 30 ? 19.794 14.170 -26.791 1.00 22.50 11 LEU C N 1
ATOM 1439 C CA . LEU C 1 30 ? 19.419 13.287 -27.878 1.00 24.39 11 LEU C CA 1
ATOM 1440 C C . LEU C 1 30 ? 18.329 13.909 -28.731 1.00 25.65 11 LEU C C 1
ATOM 1441 O O . LEU C 1 30 ? 18.432 13.942 -29.962 1.00 28.25 11 LEU C O 1
ATOM 1446 N N . ALA C 1 31 ? 17.271 14.406 -28.092 1.00 22.12 12 ALA C N 1
ATOM 1447 C CA . ALA C 1 31 ? 16.156 14.970 -28.837 1.00 22.76 12 ALA C CA 1
ATOM 1448 C C . ALA C 1 31 ? 16.600 16.130 -29.715 1.00 25.49 12 ALA C C 1
ATOM 1449 O O . ALA C 1 31 ? 16.175 16.229 -30.864 1.00 26.43 12 ALA C O 1
ATOM 1451 N N . LYS C 1 32 ? 17.463 17.015 -29.210 1.00 25.99 13 LYS C N 1
ATOM 1452 C CA . LYS C 1 32 ? 17.870 18.160 -30.015 1.00 25.64 13 LYS C CA 1
ATOM 1453 C C . LYS C 1 32 ? 18.879 17.761 -31.078 1.00 24.93 13 LYS C C 1
ATOM 1454 O O . LYS C 1 32 ? 18.848 18.291 -32.191 1.00 23.59 13 LYS C O 1
ATOM 1460 N N . GLU C 1 33 ? 19.755 16.816 -30.771 1.00 22.07 14 GLU C N 1
ATOM 1461 C CA . GLU C 1 33 ? 20.630 16.291 -31.799 1.00 23.68 14 GLU C CA 1
ATOM 1462 C C . GLU C 1 33 ? 19.818 15.701 -32.945 1.00 28.38 14 GLU C C 1
ATOM 1463 O O . GLU C 1 33 ? 20.130 15.923 -34.119 1.00 28.91 14 GLU C O 1
ATOM 1469 N N . TYR C 1 34 ? 18.741 14.986 -32.628 1.00 25.17 15 TYR C N 1
ATOM 1470 C CA . TYR C 1 34 ? 17.932 14.407 -33.695 1.00 25.82 15 TYR C CA 1
ATOM 1471 C C . TYR C 1 34 ? 17.098 15.465 -34.400 1.00 29.23 15 TYR C C 1
ATOM 1472 O O . TYR C 1 34 ? 16.925 15.415 -35.625 1.00 29.36 15 TYR C O 1
ATOM 1481 N N . ILE C 1 35 ? 16.568 16.427 -33.646 1.00 27.96 16 ILE C N 1
ATOM 1482 C CA . ILE C 1 35 ? 15.852 17.540 -34.252 1.00 26.15 16 ILE C CA 1
ATOM 1483 C C . ILE C 1 35 ? 16.731 18.208 -35.293 1.00 28.68 16 ILE C C 1
ATOM 1484 O O . ILE C 1 35 ? 16.285 18.513 -36.405 1.00 31.05 16 ILE C O 1
ATOM 1489 N N . GLU C 1 36 ? 18.004 18.420 -34.959 1.00 30.32 17 GLU C N 1
ATOM 1490 C CA . GLU C 1 36 ? 18.904 19.053 -35.910 1.00 29.59 17 GLU C CA 1
ATOM 1491 C C . GLU C 1 36 ? 19.246 18.109 -37.047 1.00 27.40 17 GLU C C 1
ATOM 1492 O O . GLU C 1 36 ? 19.404 18.547 -38.188 1.00 29.54 17 GLU C O 1
ATOM 1498 N N . LYS C 1 37 ? 19.351 16.816 -36.764 1.00 24.93 18 LYS C N 1
ATOM 1499 C CA . LYS C 1 37 ? 19.592 15.855 -37.831 1.00 27.03 18 LYS C CA 1
ATOM 1500 C C . LYS C 1 37 ? 18.466 15.871 -38.864 1.00 30.13 18 LYS C C 1
ATOM 1501 O O . LYS C 1 37 ? 18.688 15.552 -40.038 1.00 30.56 18 LYS C O 1
ATOM 1507 N N . ILE C 1 38 ? 17.261 16.254 -38.444 1.00 28.62 19 ILE C N 1
ATOM 1508 C CA . ILE C 1 38 ? 16.046 16.077 -39.233 1.00 24.81 19 ILE C CA 1
ATOM 1509 C C . ILE C 1 38 ? 15.629 17.377 -39.924 1.00 27.58 19 ILE C C 1
ATOM 1510 O O . ILE C 1 38 ? 15.019 17.349 -41.000 1.00 25.06 19 ILE C O 1
ATOM 1515 N N . LYS C 1 39 ? 15.970 18.523 -39.322 1.00 29.79 20 LYS C N 1
ATOM 1516 C CA . LYS C 1 39 ? 15.550 19.822 -39.856 1.00 29.83 20 LYS C CA 1
ATOM 1517 C C . LYS C 1 39 ? 15.993 20.035 -41.306 1.00 37.37 20 LYS C C 1
ATOM 1518 O O . LYS C 1 39 ? 15.324 20.750 -42.062 1.00 38.41 20 LYS C O 1
ATOM 1524 N N . LYS C 1 40 ? 17.113 19.433 -41.712 1.00 32.87 21 LYS C N 1
ATOM 1525 C CA . LYS C 1 40 ? 17.635 19.650 -43.054 1.00 34.34 21 LYS C CA 1
ATOM 1526 C C . LYS C 1 40 ? 16.973 18.771 -44.104 1.00 36.37 21 LYS C C 1
ATOM 1527 O O . LYS C 1 40 ? 16.990 19.121 -45.290 1.00 40.12 21 LYS C O 1
ATOM 1533 N N . LEU C 1 41 ? 16.396 17.647 -43.698 1.00 32.64 22 LEU C N 1
ATOM 1534 C CA . LEU C 1 41 ? 15.963 16.649 -44.654 1.00 25.71 22 LEU C CA 1
ATOM 1535 C C . LEU C 1 41 ? 14.785 17.145 -45.476 1.00 28.81 22 LEU C C 1
ATOM 1536 O O . LEU C 1 41 ? 13.984 17.972 -45.034 1.00 31.05 22 LEU C O 1
ATOM 1541 N N . GLU C 1 42 ? 14.718 16.657 -46.707 1.00 27.73 23 GLU C N 1
ATOM 1542 C CA . GLU C 1 42 ? 13.520 16.749 -47.511 1.00 27.74 23 GLU C CA 1
ATOM 1543 C C . GLU C 1 42 ? 13.083 15.385 -47.988 1.00 25.12 23 GLU C C 1
ATOM 1544 O O . GLU C 1 42 ? 12.046 15.273 -48.644 1.00 26.76 23 GLU C O 1
ATOM 1550 N N . ASN C 1 43 ? 13.858 14.352 -47.696 1.00 21.56 24 ASN C N 1
ATOM 1551 C CA . ASN C 1 43 ? 13.430 12.984 -47.925 1.00 22.38 24 ASN C CA 1
ATOM 1552 C C . ASN C 1 43 ? 12.538 12.572 -46.765 1.00 24.81 24 ASN C C 1
ATOM 1553 O O . ASN C 1 43 ? 13.026 12.369 -45.649 1.00 26.70 24 ASN C O 1
ATOM 1558 N N . ALA C 1 44 ? 11.237 12.420 -47.035 1.00 24.56 25 ALA C N 1
ATOM 1559 C CA . ALA C 1 44 ? 10.281 12.140 -45.968 1.00 20.46 25 ALA C CA 1
ATOM 1560 C C . ALA C 1 44 ? 10.522 10.767 -45.352 1.00 20.72 25 ALA C C 1
ATOM 1561 O O . ALA C 1 44 ? 10.338 10.584 -44.147 1.00 23.77 25 ALA C O 1
ATOM 1563 N N . GLU C 1 45 ? 10.940 9.789 -46.151 1.00 22.37 26 GLU C N 1
ATOM 1564 C CA . GLU C 1 45 ? 11.243 8.484 -45.580 1.00 19.02 26 GLU C CA 1
ATOM 1565 C C . GLU C 1 45 ? 12.378 8.592 -44.577 1.00 20.90 26 GLU C C 1
ATOM 1566 O O . GLU C 1 45 ? 12.295 8.057 -43.468 1.00 23.16 26 GLU C O 1
ATOM 1568 N N . GLU C 1 46 ? 13.446 9.291 -44.950 1.00 23.44 27 GLU C N 1
ATOM 1569 C CA . GLU C 1 46 ? 14.618 9.355 -44.088 1.00 21.64 27 GLU C CA 1
ATOM 1570 C C . GLU C 1 46 ? 14.341 10.171 -42.838 1.00 21.84 27 GLU C C 1
ATOM 1571 O O . GLU C 1 46 ? 14.746 9.784 -41.736 1.00 22.70 27 GLU C O 1
ATOM 1577 N N . ALA C 1 47 ? 13.653 11.302 -42.985 1.00 21.28 28 ALA C N 1
ATOM 1578 C CA . ALA C 1 47 ? 13.203 12.038 -41.808 1.00 21.88 28 ALA C CA 1
ATOM 1579 C C . ALA C 1 47 ? 12.354 11.153 -40.892 1.00 22.88 28 ALA C C 1
ATOM 1580 O O . ALA C 1 47 ? 12.517 11.170 -39.663 1.00 23.48 28 ALA C O 1
ATOM 1582 N N . PHE C 1 48 ? 11.456 10.359 -41.472 1.00 19.89 29 PHE C N 1
ATOM 1583 C CA . PHE C 1 48 ? 10.616 9.482 -40.672 1.00 18.46 29 PHE C CA 1
ATOM 1584 C C . PHE C 1 48 ? 11.458 8.468 -39.903 1.00 21.47 29 PHE C C 1
ATOM 1585 O O . PHE C 1 48 ? 11.283 8.280 -38.689 1.00 22.91 29 PHE C O 1
ATOM 1593 N N . LYS C 1 49 ? 12.363 7.787 -40.606 1.00 21.30 30 LYS C N 1
ATOM 1594 C CA . LYS C 1 49 ? 13.213 6.789 -39.970 1.00 19.50 30 LYS C CA 1
ATOM 1595 C C . LYS C 1 49 ? 14.006 7.395 -38.817 1.00 20.71 30 LYS C C 1
ATOM 1596 O O . LYS C 1 49 ? 14.145 6.780 -37.750 1.00 22.71 30 LYS C O 1
ATOM 1598 N N . LEU C 1 50 ? 14.512 8.616 -39.004 1.00 22.32 31 LEU C N 1
ATOM 1599 C CA . LEU C 1 50 ? 15.295 9.265 -37.957 1.00 20.34 31 LEU C CA 1
ATOM 1600 C C . LEU C 1 50 ? 14.433 9.612 -36.748 1.00 24.73 31 LEU C C 1
ATOM 1601 O O . LEU C 1 50 ? 14.881 9.470 -35.602 1.00 23.98 31 LEU C O 1
ATOM 1606 N N . ALA C 1 51 ? 13.199 10.081 -36.976 1.00 22.05 32 ALA C N 1
ATOM 1607 C CA . ALA C 1 51 ? 12.316 10.372 -35.849 1.00 19.29 32 ALA C CA 1
ATOM 1608 C C . ALA C 1 51 ? 12.039 9.113 -35.040 1.00 20.61 32 ALA C C 1
ATOM 1609 O O . ALA C 1 51 ? 12.112 9.119 -33.802 1.00 22.43 32 ALA C O 1
ATOM 1611 N N . VAL C 1 52 ? 11.723 8.017 -35.724 1.00 19.12 33 VAL C N 1
ATOM 1612 C CA . VAL C 1 52 ? 11.402 6.791 -35.004 1.00 18.33 33 VAL C CA 1
ATOM 1613 C C . VAL C 1 52 ? 12.607 6.312 -34.211 1.00 22.53 33 VAL C C 1
ATOM 1614 O O . VAL C 1 52 ? 12.485 5.871 -33.062 1.00 24.61 33 VAL C O 1
ATOM 1618 N N . GLU C 1 53 ? 13.791 6.397 -34.805 1.00 23.89 34 GLU C N 1
ATOM 1619 C CA . GLU C 1 53 ? 14.982 5.948 -34.102 1.00 22.64 34 GLU C CA 1
ATOM 1620 C C . GLU C 1 53 ? 15.277 6.827 -32.885 1.00 24.24 34 GLU C C 1
ATOM 1621 O O . GLU C 1 53 ? 15.698 6.325 -31.834 1.00 24.19 34 GLU C O 1
ATOM 1627 N N . GLY C 1 54 ? 15.055 8.141 -33.004 1.00 23.53 35 GLY C N 1
ATOM 1628 C CA . GLY C 1 54 ? 15.251 9.021 -31.863 1.00 20.57 35 GLY C CA 1
ATOM 1629 C C . GLY C 1 54 ? 14.267 8.743 -30.739 1.00 25.86 35 GLY C C 1
ATOM 1630 O O . GLY C 1 54 ? 14.632 8.781 -29.560 1.00 24.24 35 GLY C O 1
ATOM 1631 N N . LEU C 1 55 ? 13.004 8.462 -31.090 1.00 22.43 36 LEU C N 1
ATOM 1632 C CA . LEU C 1 55 ? 12.036 8.021 -30.089 1.00 19.34 36 LEU C CA 1
ATOM 1633 C C . LEU C 1 55 ? 12.495 6.735 -29.418 1.00 20.52 36 LEU C C 1
ATOM 1634 O O . LEU C 1 55 ? 12.424 6.598 -28.191 1.00 25.32 36 LEU C O 1
ATOM 1639 N N . ASP C 1 56 ? 12.956 5.772 -30.212 1.00 22.07 37 ASP C N 1
ATOM 1640 C CA . ASP C 1 56 ? 13.463 4.528 -29.648 1.00 23.32 37 ASP C CA 1
ATOM 1641 C C . ASP C 1 56 ? 14.558 4.798 -28.643 1.00 23.13 37 ASP C C 1
ATOM 1642 O O . ASP C 1 56 ? 14.546 4.245 -27.541 1.00 27.59 37 ASP C O 1
ATOM 1647 N N . LYS C 1 57 ? 15.517 5.642 -29.009 1.00 22.43 38 LYS C N 1
ATOM 1648 C CA . LYS C 1 57 ? 16.670 5.853 -28.145 1.00 23.65 38 LYS C CA 1
ATOM 1649 C C . LYS C 1 57 ? 16.285 6.618 -26.886 1.00 25.81 38 LYS C C 1
ATOM 1650 O O . LYS C 1 57 ? 16.826 6.352 -25.810 1.00 25.68 38 LYS C O 1
ATOM 1656 N N . LEU C 1 58 ? 15.346 7.563 -26.994 1.00 22.64 39 LEU C N 1
ATOM 1657 C CA . LEU C 1 58 ? 14.781 8.173 -25.796 1.00 22.28 39 LEU C CA 1
ATOM 1658 C C . LEU C 1 58 ? 14.211 7.103 -24.871 1.00 27.44 39 LEU C C 1
ATOM 1659 O O . LEU C 1 58 ? 14.424 7.123 -23.645 1.00 31.42 39 LEU C O 1
ATOM 1664 N N . SER C 1 59 ? 13.493 6.145 -25.454 1.00 28.04 40 SER C N 1
ATOM 1665 C CA . SER C 1 59 ? 12.884 5.093 -24.652 1.00 27.71 40 SER C CA 1
ATOM 1666 C C . SER C 1 59 ? 13.944 4.250 -23.959 1.00 28.90 40 SER C C 1
ATOM 1667 O O . SER C 1 59 ? 13.819 3.927 -22.768 1.00 31.74 40 SER C O 1
ATOM 1670 N N . GLU C 1 60 ? 14.988 3.867 -24.692 1.00 29.12 41 GLU C N 1
ATOM 1671 C CA . GLU C 1 60 ? 16.033 3.070 -24.059 1.00 30.15 41 GLU C CA 1
ATOM 1672 C C . GLU C 1 60 ? 16.731 3.868 -22.964 1.00 29.24 41 GLU C C 1
ATOM 1673 O O . GLU C 1 60 ? 17.099 3.313 -21.919 1.00 31.63 41 GLU C O 1
ATOM 1679 N N . LEU C 1 61 ? 16.897 5.177 -23.171 1.00 27.18 42 LEU C N 1
ATOM 1680 C CA . LEU C 1 61 ? 17.453 6.015 -22.119 1.00 26.46 42 LEU C CA 1
ATOM 1681 C C . LEU C 1 61 ? 16.664 5.849 -20.833 1.00 33.39 42 LEU C C 1
ATOM 1682 O O . LEU C 1 61 ? 17.236 5.540 -19.782 1.00 34.62 42 LEU C O 1
ATOM 1687 N N . VAL C 1 62 ? 15.340 6.023 -20.900 1.00 32.45 43 VAL C N 1
ATOM 1688 C CA . VAL C 1 62 ? 14.546 5.905 -19.672 1.00 31.49 43 VAL C CA 1
ATOM 1689 C C . VAL C 1 62 ? 14.692 4.513 -19.069 1.00 38.49 43 VAL C C 1
ATOM 1690 O O . VAL C 1 62 ? 14.917 4.360 -17.861 1.00 42.45 43 VAL C O 1
ATOM 1694 N N . GLN C 1 63 ? 14.585 3.476 -19.894 1.00 39.86 44 GLN C N 1
ATOM 1695 C CA . GLN C 1 63 ? 14.546 2.144 -19.304 1.00 38.48 44 GLN C CA 1
ATOM 1696 C C . GLN C 1 63 ? 15.913 1.633 -18.856 1.00 39.52 44 GLN C C 1
ATOM 1697 O O . GLN C 1 63 ? 15.976 0.568 -18.232 1.00 41.94 44 GLN C O 1
ATOM 1703 N N . GLU C 1 64 ? 17.007 2.348 -19.127 1.00 37.37 45 GLU C N 1
ATOM 1704 C CA . GLU C 1 64 ? 18.303 1.958 -18.581 1.00 40.98 45 GLU C CA 1
ATOM 1705 C C . GLU C 1 64 ? 18.788 2.934 -17.505 1.00 41.19 45 GLU C C 1
ATOM 1706 O O . GLU C 1 64 ? 19.992 3.095 -17.293 1.00 39.23 45 GLU C O 1
ATOM 1712 N N . GLY C 1 65 ? 17.849 3.583 -16.812 1.00 42.66 46 GLY C N 1
ATOM 1713 C CA . GLY C 1 65 ? 18.127 4.374 -15.629 1.00 37.47 46 GLY C CA 1
ATOM 1714 C C . GLY C 1 65 ? 18.856 5.680 -15.850 1.00 38.27 46 GLY C C 1
ATOM 1715 O O . GLY C 1 65 ? 19.157 6.368 -14.866 1.00 40.29 46 GLY C O 1
ATOM 1716 N N . GLU C 1 66 ? 19.128 6.063 -17.096 1.00 37.72 47 GLU C N 1
ATOM 1717 C CA . GLU C 1 66 ? 20.024 7.176 -17.388 1.00 36.54 47 GLU C CA 1
ATOM 1718 C C . GLU C 1 66 ? 19.316 8.518 -17.524 1.00 37.06 47 GLU C C 1
ATOM 1719 O O . GLU C 1 66 ? 19.996 9.534 -17.704 1.00 37.30 47 GLU C O 1
ATOM 1725 N N . THR C 1 67 ? 17.987 8.564 -17.420 1.00 38.03 48 THR C N 1
ATOM 1726 C CA . THR C 1 67 ? 17.298 9.849 -17.409 1.00 32.54 48 THR C CA 1
ATOM 1727 C C . THR C 1 67 ? 15.948 9.675 -16.722 1.00 32.36 48 THR C C 1
ATOM 1728 O O . THR C 1 67 ? 15.476 8.556 -16.513 1.00 35.09 48 THR C O 1
ATOM 1732 N N . GLU C 1 68 ? 15.336 10.805 -16.360 1.00 33.67 49 GLU C N 1
ATOM 1733 C CA . GLU C 1 68 ? 14.072 10.818 -15.633 1.00 37.28 49 GLU C CA 1
ATOM 1734 C C . GLU C 1 68 ? 12.891 10.810 -16.602 1.00 34.43 49 GLU C C 1
ATOM 1735 O O . GLU C 1 68 ? 12.925 11.458 -17.651 1.00 31.18 49 GLU C O 1
ATOM 1741 N N . LYS C 1 69 ? 11.841 10.078 -16.226 1.00 32.22 50 LYS C N 1
ATOM 1742 C CA . LYS C 1 69 ? 10.664 9.926 -17.075 1.00 33.55 50 LYS C CA 1
ATOM 1743 C C . LYS C 1 69 ? 10.157 11.275 -17.595 1.00 33.16 50 LYS C C 1
ATOM 1744 O O . LYS C 1 69 ? 9.799 11.408 -18.775 1.00 31.79 50 LYS C O 1
ATOM 1750 N N . GLU C 1 70 ? 10.148 12.294 -16.734 1.00 33.88 51 GLU C N 1
ATOM 1751 C CA . GLU C 1 70 ? 9.641 13.610 -17.120 1.00 33.37 51 GLU C CA 1
ATOM 1752 C C . GLU C 1 70 ? 10.443 14.205 -18.277 1.00 32.30 51 GLU C C 1
ATOM 1753 O O . GLU C 1 70 ? 9.879 14.618 -19.304 1.00 34.93 51 GLU C O 1
ATOM 1759 N N . GLU C 1 71 ? 11.767 14.257 -18.128 1.00 27.12 52 GLU C N 1
ATOM 1760 C CA . GLU C 1 71 ? 12.604 14.879 -19.147 1.00 28.42 52 GLU C CA 1
ATOM 1761 C C . GLU C 1 71 ? 12.545 14.113 -20.469 1.00 30.90 52 GLU C C 1
ATOM 1762 O O . GLU C 1 71 ? 12.587 14.716 -21.552 1.00 30.74 52 GLU C O 1
ATOM 1768 N N . ALA C 1 72 ? 12.436 12.784 -20.405 1.00 24.28 53 ALA C N 1
ATOM 1769 C CA . ALA C 1 72 ? 12.295 12.008 -21.629 1.00 24.43 53 ALA C CA 1
ATOM 1770 C C . ALA C 1 72 ? 10.988 12.325 -22.332 1.00 26.71 53 ALA C C 1
ATOM 1771 O O . ALA C 1 72 ? 10.955 12.459 -23.558 1.00 29.72 53 ALA C O 1
ATOM 1773 N N . LEU C 1 73 ? 9.888 12.380 -21.586 1.00 24.89 54 LEU C N 1
ATOM 1774 C CA . LEU C 1 73 ? 8.631 12.769 -22.209 1.00 23.94 54 LEU C CA 1
ATOM 1775 C C . LEU C 1 73 ? 8.773 14.114 -22.901 1.00 26.17 54 LEU C C 1
ATOM 1776 O O . LEU C 1 73 ? 8.248 14.317 -24.004 1.00 28.01 54 LEU C O 1
ATOM 1781 N N . LYS C 1 74 ? 9.521 15.031 -22.286 1.00 25.09 55 LYS C N 1
ATOM 1782 C CA . LYS C 1 74 ? 9.761 16.323 -22.924 1.00 26.55 55 LYS C CA 1
ATOM 1783 C C . LYS C 1 74 ? 10.514 16.161 -24.244 1.00 26.94 55 LYS C C 1
ATOM 1784 O O . LYS C 1 74 ? 10.154 16.768 -25.262 1.00 28.47 55 LYS C O 1
ATOM 1790 N N . GLY C 1 75 ? 11.585 15.364 -24.234 1.00 29.75 56 GLY C N 1
ATOM 1791 C CA . GLY C 1 75 ? 12.366 15.175 -25.451 1.00 27.99 56 GLY C CA 1
ATOM 1792 C C . GLY C 1 75 ? 11.563 14.510 -26.552 1.00 23.84 56 GLY C C 1
ATOM 1793 O O . GLY C 1 75 ? 11.632 14.906 -27.717 1.00 21.81 56 GLY C O 1
ATOM 1794 N N . VAL C 1 76 ? 10.775 13.505 -26.189 1.00 21.60 57 VAL C N 1
ATOM 1795 C CA . VAL C 1 76 ? 9.915 12.839 -27.153 1.00 23.69 57 VAL C CA 1
ATOM 1796 C C . VAL C 1 76 ? 8.979 13.847 -27.799 1.00 25.72 57 VAL C C 1
ATOM 1797 O O . VAL C 1 76 ? 8.856 13.903 -29.026 1.00 26.02 57 VAL C O 1
ATOM 1801 N N . LYS C 1 77 ? 8.315 14.670 -26.984 1.00 27.79 58 LYS C N 1
ATOM 1802 C CA . LYS C 1 77 ? 7.299 15.559 -27.535 1.00 26.28 58 LYS C CA 1
ATOM 1803 C C . LYS C 1 77 ? 7.917 16.642 -28.409 1.00 25.39 58 LYS C C 1
ATOM 1804 O O . LYS C 1 77 ? 7.352 16.997 -29.445 1.00 25.07 58 LYS C O 1
ATOM 1810 N N . GLU C 1 78 ? 9.087 17.163 -28.035 1.00 25.31 59 GLU C N 1
ATOM 1811 C CA . GLU C 1 78 ? 9.706 18.181 -28.884 1.00 24.87 59 GLU C CA 1
ATOM 1812 C C . GLU C 1 78 ? 10.238 17.574 -30.180 1.00 28.88 59 GLU C C 1
ATOM 1813 O O . GLU C 1 78 ? 10.087 18.162 -31.263 1.00 28.39 59 GLU C O 1
ATOM 1819 N N . LEU C 1 79 ? 10.864 16.395 -30.088 1.00 28.27 60 LEU C N 1
ATOM 1820 C CA . LEU C 1 79 ? 11.303 15.682 -31.280 1.00 25.78 60 LEU C CA 1
ATOM 1821 C C . LEU C 1 79 ? 10.135 15.422 -32.214 1.00 26.73 60 LEU C C 1
ATOM 1822 O O . LEU C 1 79 ? 10.239 15.623 -33.427 1.00 27.66 60 LEU C O 1
ATOM 1827 N N . VAL C 1 80 ? 9.009 14.978 -31.660 1.00 24.45 61 VAL C N 1
ATOM 1828 C CA . VAL C 1 80 ? 7.856 14.628 -32.475 1.00 24.20 61 VAL C CA 1
ATOM 1829 C C . VAL C 1 80 ? 7.238 15.878 -33.095 1.00 28.27 61 VAL C C 1
ATOM 1830 O O . VAL C 1 80 ? 6.805 15.863 -34.254 1.00 29.52 61 VAL C O 1
ATOM 1834 N N . LYS C 1 81 ? 7.197 16.982 -32.347 1.00 26.22 62 LYS C N 1
ATOM 1835 C CA . LYS C 1 81 ? 6.698 18.232 -32.910 1.00 26.83 62 LYS C CA 1
ATOM 1836 C C . LYS C 1 81 ? 7.536 18.650 -34.119 1.00 29.41 62 LYS C C 1
ATOM 1837 O O . LYS C 1 81 ? 6.999 18.948 -35.198 1.00 30.31 62 LYS C O 1
ATOM 1843 N N . ILE C 1 82 ? 8.862 18.619 -33.972 1.00 30.09 63 ILE C N 1
ATOM 1844 C CA . ILE C 1 82 ? 9.747 18.998 -35.072 1.00 27.28 63 ILE C CA 1
ATOM 1845 C C . ILE C 1 82 ? 9.561 18.058 -36.264 1.00 28.17 63 ILE C C 1
ATOM 1846 O O . ILE C 1 82 ? 9.422 18.498 -37.418 1.00 27.43 63 ILE C O 1
ATOM 1851 N N . ALA C 1 83 ? 9.592 16.746 -36.003 1.00 25.34 64 ALA C N 1
ATOM 1852 C CA . ALA C 1 83 ? 9.470 15.760 -37.072 1.00 23.06 64 ALA C CA 1
ATOM 1853 C C . ALA C 1 83 ? 8.164 15.926 -37.824 1.00 24.75 64 ALA C C 1
ATOM 1854 O O . ALA C 1 83 ? 8.125 15.787 -39.049 1.00 28.89 64 ALA C O 1
ATOM 1856 N N . VAL C 1 84 ? 7.081 16.228 -37.108 1.00 28.19 65 VAL C N 1
ATOM 1857 C CA . VAL C 1 84 ? 5.786 16.386 -37.754 1.00 24.82 65 VAL C CA 1
ATOM 1858 C C . VAL C 1 84 ? 5.779 17.631 -38.635 1.00 27.81 65 VAL C C 1
ATOM 1859 O O . VAL C 1 84 ? 5.234 17.619 -39.748 1.00 26.49 65 VAL C O 1
ATOM 1863 N N . GLU C 1 85 ? 6.418 18.710 -38.176 1.00 29.02 66 GLU C N 1
ATOM 1864 C CA . GLU C 1 85 ? 6.533 19.907 -39.015 1.00 30.66 66 GLU C CA 1
ATOM 1865 C C . GLU C 1 85 ? 7.267 19.607 -40.328 1.00 30.69 66 GLU C C 1
ATOM 1866 O O . GLU C 1 85 ? 6.814 19.998 -41.418 1.00 32.49 66 GLU C O 1
ATOM 1872 N N . VAL C 1 86 ? 8.406 18.906 -40.242 1.00 28.96 67 VAL C N 1
ATOM 1873 C CA . VAL C 1 86 ? 9.152 18.566 -41.458 1.00 28.98 67 VAL C CA 1
ATOM 1874 C C . VAL C 1 86 ? 8.302 17.700 -42.380 1.00 30.28 67 VAL C C 1
ATOM 1875 O O . VAL C 1 86 ? 8.127 18.015 -43.562 1.00 32.62 67 VAL C O 1
ATOM 1879 N N . LEU C 1 87 ? 7.754 16.600 -41.851 1.00 27.34 68 LEU C N 1
ATOM 1880 C CA . LEU C 1 87 ? 6.959 15.700 -42.681 1.00 25.86 68 LEU C CA 1
ATOM 1881 C C . LEU C 1 87 ? 5.775 16.410 -43.321 1.00 28.85 68 LEU C C 1
ATOM 1882 O O . LEU C 1 87 ? 5.340 16.028 -44.416 1.00 30.10 68 LEU C O 1
ATOM 1887 N N . LYS C 1 88 ? 5.235 17.434 -42.658 1.00 28.31 69 LYS C N 1
ATOM 1888 C CA . LYS C 1 88 ? 4.108 18.163 -43.225 1.00 29.25 69 LYS C CA 1
ATOM 1889 C C . LYS C 1 88 ? 4.545 19.018 -44.402 1.00 32.03 69 LYS C C 1
ATOM 1890 O O . LYS C 1 88 ? 3.958 18.941 -45.491 1.00 32.41 69 LYS C O 1
ATOM 1896 N N . ARG C 1 89 ? 5.562 19.859 -44.190 1.00 33.26 70 ARG C N 1
ATOM 1897 C CA . ARG C 1 89 ? 6.200 20.558 -45.300 1.00 32.33 70 ARG C CA 1
ATOM 1898 C C . ARG C 1 89 ? 6.323 19.642 -46.513 1.00 32.11 70 ARG C C 1
ATOM 1899 O O . ARG C 1 89 ? 5.955 20.010 -47.634 1.00 36.29 70 ARG C O 1
ATOM 1907 N N . LEU C 1 90 ? 6.791 18.422 -46.283 1.00 29.34 71 LEU C N 1
ATOM 1908 C CA . LEU C 1 90 ? 6.961 17.424 -47.322 1.00 27.81 71 LEU C CA 1
ATOM 1909 C C . LEU C 1 90 ? 5.672 16.702 -47.668 1.00 28.51 71 LEU C C 1
ATOM 1910 O O . LEU C 1 90 ? 5.717 15.729 -48.430 1.00 25.58 71 LEU C O 1
ATOM 1915 N N . GLY C 1 91 ? 4.535 17.155 -47.142 1.00 33.03 72 GLY C N 1
ATOM 1916 C CA . GLY C 1 91 ? 3.248 16.534 -47.424 1.00 31.95 72 GLY C CA 1
ATOM 1917 C C . GLY C 1 91 ? 3.256 15.018 -47.405 1.00 33.35 72 GLY C C 1
ATOM 1918 O O . GLY C 1 91 ? 2.957 14.383 -48.418 1.00 38.12 72 GLY C O 1
ATOM 1919 N N . ALA C 1 92 ? 3.610 14.420 -46.271 1.00 32.79 73 ALA C N 1
ATOM 1920 C CA . ALA C 1 92 ? 3.725 12.968 -46.143 1.00 32.77 73 ALA C CA 1
ATOM 1921 C C . ALA C 1 92 ? 2.789 12.500 -45.022 1.00 34.38 73 ALA C C 1
ATOM 1922 O O . ALA C 1 92 ? 3.210 12.341 -43.873 1.00 31.38 73 ALA C O 1
ATOM 1924 N N . GLU C 1 93 ? 1.520 12.249 -45.363 1.00 33.91 74 GLU C N 1
ATOM 1925 C CA . GLU C 1 93 ? 0.517 11.970 -44.337 1.00 29.08 74 GLU C CA 1
ATOM 1926 C C . GLU C 1 93 ? 0.733 10.602 -43.693 1.00 29.81 74 GLU C C 1
ATOM 1927 O O . GLU C 1 93 ? 0.646 10.457 -42.463 1.00 30.47 74 GLU C O 1
ATOM 1933 N N . GLU C 1 94 ? 0.995 9.584 -44.511 1.00 27.96 75 GLU C N 1
ATOM 1934 C CA . GLU C 1 94 ? 1.202 8.241 -43.987 1.00 26.07 75 GLU C CA 1
ATOM 1935 C C . GLU C 1 94 ? 2.291 8.230 -42.927 1.00 25.40 75 GLU C C 1
ATOM 1936 O O . GLU C 1 94 ? 2.105 7.701 -41.822 1.00 25.79 75 GLU C O 1
ATOM 1942 N N . GLU C 1 95 ? 3.451 8.792 -43.268 1.00 23.13 76 GLU C N 1
ATOM 1943 C CA . GLU C 1 95 ? 4.560 8.846 -42.329 1.00 23.27 76 GLU C CA 1
ATOM 1944 C C . GLU C 1 95 ? 4.145 9.543 -41.039 1.00 26.15 76 GLU C C 1
ATOM 1945 O O . GLU C 1 95 ? 4.468 9.076 -39.939 1.00 24.25 76 GLU C O 1
ATOM 1951 N N . ILE C 1 96 ? 3.423 10.660 -41.161 1.00 25.46 77 ILE C N 1
ATOM 1952 C CA . ILE C 1 96 ? 2.982 11.422 -39.993 1.00 24.71 77 ILE C CA 1
ATOM 1953 C C . ILE C 1 96 ? 2.168 10.539 -39.052 1.00 24.63 77 ILE C C 1
ATOM 1954 O O . ILE C 1 96 ? 2.409 10.491 -37.837 1.00 24.33 77 ILE C O 1
ATOM 1959 N N . PHE C 1 97 ? 1.189 9.827 -39.597 1.00 24.45 78 PHE C N 1
ATOM 1960 C CA . PHE C 1 97 ? 0.328 9.040 -38.727 1.00 21.79 78 PHE C CA 1
ATOM 1961 C C . PHE C 1 97 ? 1.087 7.882 -38.100 1.00 21.31 78 PHE C C 1
ATOM 1962 O O . PHE C 1 97 ? 0.863 7.544 -36.928 1.00 23.45 78 PHE C O 1
ATOM 1970 N N . ARG C 1 98 ? 1.969 7.248 -38.874 1.00 23.57 79 ARG C N 1
ATOM 1971 C CA . ARG C 1 98 ? 2.782 6.160 -38.340 1.00 21.40 79 ARG C CA 1
ATOM 1972 C C . ARG C 1 98 ? 3.600 6.639 -37.150 1.00 21.62 79 ARG C C 1
ATOM 1973 O O . ARG C 1 98 ? 3.644 5.994 -36.093 1.00 21.55 79 ARG C O 1
ATOM 1981 N N . LEU C 1 99 ? 4.251 7.786 -37.319 1.00 19.95 80 LEU C N 1
ATOM 1982 C CA . LEU C 1 99 ? 5.078 8.351 -36.266 1.00 22.41 80 LEU C CA 1
ATOM 1983 C C . LEU C 1 99 ? 4.247 8.715 -35.050 1.00 21.91 80 LEU C C 1
ATOM 1984 O O . LEU C 1 99 ? 4.702 8.571 -33.917 1.00 22.49 80 LEU C O 1
ATOM 1989 N N . ASP C 1 100 ? 3.026 9.195 -35.267 1.00 24.05 81 ASP C N 1
ATOM 1990 C CA . ASP C 1 100 ? 2.177 9.565 -34.142 1.00 25.76 81 ASP C CA 1
ATOM 1991 C C . ASP C 1 100 ? 1.815 8.349 -33.308 1.00 23.99 81 ASP C C 1
ATOM 1992 O O . ASP C 1 100 ? 1.924 8.359 -32.075 1.00 26.45 81 ASP C O 1
ATOM 1997 N N . LEU C 1 101 ? 1.302 7.320 -33.970 1.00 21.89 82 LEU C N 1
ATOM 1998 C CA . LEU C 1 101 ? 1.020 6.061 -33.300 1.00 20.63 82 LEU C CA 1
ATOM 1999 C C . LEU C 1 101 ? 2.226 5.579 -32.516 1.00 20.68 82 LEU C C 1
ATOM 2000 O O . LEU C 1 101 ? 2.135 5.246 -31.330 1.00 21.03 82 LEU C O 1
ATOM 2005 N N . HIS C 1 102 ? 3.371 5.527 -33.184 1.00 22.33 83 HIS C N 1
ATOM 2006 C CA . HIS C 1 102 ? 4.584 5.052 -32.547 1.00 21.06 83 HIS C CA 1
ATOM 2007 C C . HIS C 1 102 ? 4.987 5.934 -31.380 1.00 20.41 83 HIS C C 1
ATOM 2008 O O . HIS C 1 102 ? 5.555 5.449 -30.398 1.00 21.44 83 HIS C O 1
ATOM 2015 N N . ALA C 1 103 ? 4.701 7.227 -31.468 1.00 20.02 84 ALA C N 1
ATOM 2016 C CA . ALA C 1 103 ? 5.058 8.134 -30.394 1.00 19.63 84 ALA C CA 1
ATOM 2017 C C . ALA C 1 103 ? 4.174 7.899 -29.188 1.00 24.74 84 ALA C C 1
ATOM 2018 O O . ALA C 1 103 ? 4.651 7.899 -28.054 1.00 22.74 84 ALA C O 1
ATOM 2020 N N . HIS C 1 104 ? 2.878 7.713 -29.412 1.00 25.20 85 HIS C N 1
ATOM 2021 C CA . HIS C 1 104 ? 2.012 7.322 -28.311 1.00 23.75 85 HIS C CA 1
ATOM 2022 C C . HIS C 1 104 ? 2.495 6.031 -27.686 1.00 22.78 85 HIS C C 1
ATOM 2023 O O . HIS C 1 104 ? 2.442 5.852 -26.465 1.00 25.34 85 HIS C O 1
ATOM 2030 N N . ILE C 1 105 ? 2.975 5.118 -28.511 1.00 21.71 86 ILE C N 1
ATOM 2031 C CA . ILE C 1 105 ? 3.462 3.865 -27.973 1.00 22.01 86 ILE C CA 1
ATOM 2032 C C . ILE C 1 105 ? 4.678 4.106 -27.093 1.00 23.36 86 ILE C C 1
ATOM 2033 O O . ILE C 1 105 ? 4.797 3.533 -26.007 1.00 26.07 86 ILE C O 1
ATOM 2038 N N . ILE C 1 106 ? 5.583 4.979 -27.528 1.00 23.46 87 ILE C N 1
ATOM 2039 C CA . ILE C 1 106 ? 6.762 5.270 -26.720 1.00 24.21 87 ILE C CA 1
ATOM 2040 C C . ILE C 1 106 ? 6.369 6.029 -25.451 1.00 25.65 87 ILE C C 1
ATOM 2041 O O . ILE C 1 106 ? 6.958 5.821 -24.385 1.00 26.32 87 ILE C O 1
ATOM 2046 N N . TYR C 1 107 ? 5.359 6.900 -25.541 1.00 25.60 88 TYR C N 1
ATOM 2047 C CA . TYR C 1 107 ? 4.802 7.556 -24.358 1.00 26.66 88 TYR C CA 1
ATOM 2048 C C . TYR C 1 107 ? 4.379 6.526 -23.324 1.00 27.45 88 TYR C C 1
ATOM 2049 O O . TYR C 1 107 ? 4.733 6.618 -22.142 1.00 26.67 88 TYR C O 1
ATOM 2058 N N . LEU C 1 108 ? 3.584 5.549 -23.757 1.00 23.73 89 LEU C N 1
ATOM 2059 C CA . LEU C 1 108 ? 3.151 4.499 -22.848 1.00 23.14 89 LEU C CA 1
ATOM 2060 C C . LEU C 1 108 ? 4.339 3.728 -22.299 1.00 27.55 89 LEU C C 1
ATOM 2061 O O . LEU C 1 108 ? 4.366 3.375 -21.117 1.00 29.77 89 LEU C O 1
ATOM 2066 N N . GLU C 1 109 ? 5.323 3.443 -23.152 1.00 28.46 90 GLU C N 1
ATOM 2067 C CA . GLU C 1 109 ? 6.511 2.718 -22.715 1.00 28.39 90 GLU C CA 1
ATOM 2068 C C . GLU C 1 109 ? 7.218 3.446 -21.587 1.00 31.91 90 GLU C C 1
ATOM 2069 O O . GLU C 1 109 ? 7.699 2.823 -20.634 1.00 34.38 90 GLU C O 1
ATOM 2075 N N . ILE C 1 110 ? 7.297 4.767 -21.687 1.00 31.87 91 ILE C N 1
ATOM 2076 C CA . ILE C 1 110 ? 8.045 5.553 -20.715 1.00 33.30 91 ILE C CA 1
ATOM 2077 C C . ILE C 1 110 ? 7.252 5.714 -19.422 1.00 35.88 91 ILE C C 1
ATOM 2078 O O . ILE C 1 110 ? 7.772 5.470 -18.326 1.00 37.69 91 ILE C O 1
ATOM 2083 N N . ARG C 1 111 ? 5.979 6.119 -19.533 1.00 35.46 92 ARG C N 1
ATOM 2084 C CA . ARG C 1 111 ? 5.168 6.377 -18.343 1.00 37.70 92 ARG C CA 1
ATOM 2085 C C . ARG C 1 111 ? 4.995 5.129 -17.485 1.00 43.61 92 ARG C C 1
ATOM 2086 O O . ARG C 1 111 ? 4.764 5.233 -16.274 1.00 46.89 92 ARG C O 1
ATOM 2094 N N . THR C 1 112 ? 5.122 3.952 -18.081 1.00 40.21 93 THR C N 1
ATOM 2095 C CA . THR C 1 112 ? 4.944 2.705 -17.365 1.00 37.77 93 THR C CA 1
ATOM 2096 C C . THR C 1 112 ? 6.282 2.212 -16.822 1.00 41.32 93 THR C C 1
ATOM 2097 O O . THR C 1 112 ? 6.365 1.519 -15.802 1.00 44.87 93 THR C O 1
#

Foldseek 3Di:
DVLQVLLVVLLVVLLPDPDLVVLLVSLLVSLVVLLVCPVVPNDALVSSLVSLVSSLVSSLVSCVVNPPVVSNVVSVVSSVVSNVSSVD/DVQQVLLVVLLVVLQPDQDLVVLLVSLLVSLVVLLVCLVVVNDDLVSSLVSNVVSLVSSLVSCVVNVNPVSNVVSVVSSVVSNVSSD/DVLQVLLVVLLVVQLPDLPLVVLLVSLLVSLVVLLVCLVVPNDALVVSLVSNVVSLVSSLVSNVVSPPVVSNVVSVVSSVVSNVSSVD

Solvent-accessible surface area: 14213 Å² total; per-residue (Å²): 93,114,0,0,87,32,0,63,68,3,13,97,94,0,110,83,30,111,82,23,62,76,0,31,141,30,0,31,74,0,0,56,96,0,3,108,30,20,112,140,65,80,18,122,90,73,15,0,38,43,0,7,151,20,0,27,62,17,0,23,26,6,0,12,16,40,31,11,103,111,41,33,126,131,0,54,86,49,10,103,85,5,83,114,89,2,124,156,29,41,0,2,36,32,0,8,64,3,8,66,87,0,96,164,37,157,84,23,116,88,0,42,113,34,0,30,81,0,0,55,92,0,3,85,35,26,120,133,68,124,28,86,112,36,20,0,27,72,0,0,95,44,0,24,134,28,0,29,88,6,0,124,152,55,60,9,112,113,33,23,120,129,0,55,89,40,3,100,91,7,28,129,103,3,166,88,102,0,4,110,26,4,43,83,2,8,75,81,0,132,162,36,130,86,20,60,96,1,42,54,33,0,32,72,0,0,55,88,0,7,102,31,15,110,136,72,98,20,98,94,62,23,0,37,69,0,0,107,24,0,12,74,20,0,32,99,8,1,125,138,44,55,11,115,108,38,27,117,120,0,56,88,41,3,97,92,5,22,116,84,0,132,134

Sequence (263 aa):
MKALELAKEYIEKIKKLENAEEAFKLAVEGLDKLSELVQEGETEKEEALKGVKELVKIAVEVLKRLGAEEEIFRLDLHAHIIYLEIRTMKALELAKEYIEKIKKLENAEEAFKLAVEGLDKLSELVQEGETEKEEALKGVKELVKIAVEVLKRLGAEEEIFRLDLHAHIIYLEIRMKALELAKEYIEKIKKLENAEEAFKLAVEGLDKLSELVQEGETEKEEALKGVKELVKIAVEVLKRLGAEEEIFRLDLHAHIIYLEIRT

B-factor: mean 29.0, std 7.88, range [14.09, 62.91]